Protein AF-A0A7S0VFQ2-F1 (afdb_monomer)

Solvent-accessible surface area (backbone atoms only — not comparable to full-atom values): 18919 Å² total; per-residue (Å²): 130,90,82,72,73,48,76,48,73,45,59,57,79,39,30,39,47,54,50,35,47,56,49,28,61,50,45,68,65,42,96,74,57,63,90,82,69,85,69,56,38,42,28,51,45,50,22,46,49,54,88,93,43,85,46,58,74,51,35,32,76,36,31,36,50,74,63,37,78,83,77,46,71,66,42,51,34,35,41,42,73,42,97,57,77,54,83,46,41,89,60,41,35,43,32,32,40,23,46,42,43,70,87,80,56,43,61,51,75,70,44,79,47,81,42,53,45,74,35,32,49,65,56,52,44,51,51,48,43,73,77,36,52,81,55,61,61,70,75,80,70,78,88,80,73,94,69,87,86,81,90,74,93,70,86,85,72,86,80,91,78,80,53,64,37,43,26,70,50,77,75,70,77,78,82,84,44,47,74,59,58,73,69,45,67,58,62,57,74,77,29,64,91,31,34,38,44,37,76,73,65,49,51,49,72,65,31,30,36,38,35,29,32,43,64,62,49,71,69,48,74,75,80,74,80,70,83,80,80,73,86,76,80,82,82,84,80,85,86,83,86,84,87,83,90,81,91,88,85,82,88,76,101,62,67,26,33,34,38,42,43,78,60,72,86,71,69,85,78,75,78,77,77,74,80,79,78,76,80,85,78,83,81,79,89,79,87,80,82,88,80,91,83,80,88,131

Organism: NCBI:txid464990

Mean predicted aligned error: 12.42 Å

Radius of gyration: 27.58 Å; Cα contacts (8 Å, |Δi|>4): 397; chains: 1; bounding box: 94×75×59 Å

pLDDT: mean 77.91, std 22.66, range [27.88, 98.25]

InterPro domains:
  IPR045578 Ubiquitin carboxyl-terminal hydrolase 47, C-terminal [PF19718] (5-153)

Secondary structure (DSSP, 8-state):
------EEEE-TTSBHHHHHHHHHHHHTTSSSPPTT--S-GGGEEEEEEETTEEEEEPPTTSBHHHHSTT--TT-EEEEEE-SS-----TTEEEEEEEEEETTTTEEPPPEEEEEETT-BHHHHHHHHHHH-GGGG---------------------S-----EEEEEEPSSSS---HHHHHTS-BS-GGGTTSBTTSTTT---TTEEEEEEEHHHHHHSPP---------PPPPPPPP----------------EEEEEEEPPS------------PPP-----------PPP--

Sequence (296 aa):
GVKSLVQVTVDEKDTVAGLKKQLAARISKMREPPPGWSGDASLIRVRDKKGKEVGKILCDDSTLRKALPRLTDGKEIVLQMLSAPETVTESSILVQVRLWDVETDRVCAPTEMVISKTSSCDELRELIRSAMPEVCSEAADAAGAEGPAVVDNSPSTEAASVRVGLAKASAFGPPLDAAAVGRLKWNDPKAEGKAVCEAPWSLRDGSIVVARDEQKFAKRPPPCEQPGKGARVAAASARQQHDSEVRVGGGREKGITISVWGEDGGGPERRGGTGEQSPAVAIDGSSEAVPKGKGV

Foldseek 3Di:
DDWDWDWDFDDQQDFLLNVLLRVLVRLVPDPDRDPQRDSDSQQKWKFFDDPPDTHDTFARRDGNCVRDVPQAAAREIEIEGHNDGDHGHPQKAKEWEWEQDPVVLWIDDTDIDIDGQFDAPLNVQVVCCVVCVVQVPPPPPPPPDDDDDDDDPDPPDDDPRDQKKKFWDDLDDDPDGSVNVVPTDIPDVVRGPGGCCDPPNVDHHHTYMYIHGNVVVVVDDDPPPPPDPDDDDDDDDDDDDDDDDDDDDDDDDDGHIYIYGYDPPPDDPPPPPPPPPDDDDDDDDDDDDDDDDDDD

Nearest PDB structures (foldseek):
  7xpy-assembly1_A  TM=5.276E-01  e=2.215E-05  Homo sapiens
  5gg4-assembly1_A  TM=5.146E-01  e=7.551E-05  Homo sapiens
  5j7t-assembly1_A  TM=4.980E-01  e=5.557E-05  Homo sapiens
  4z96-assembly1_A  TM=4.818E-01  e=9.650E-05  Homo sapiens
  5dtc-assembly2_B  TM=6.003E-01  e=1.048E-01  Saccharomyces cerevisiae YJM1133

Structure (mmCIF, N/CA/C/O backbone):
data_AF-A0A7S0VFQ2-F1
#
_entry.id   AF-A0A7S0VFQ2-F1
#
loop_
_atom_site.group_PDB
_atom_site.id
_atom_site.type_symbol
_atom_site.label_atom_id
_atom_site.label_alt_id
_atom_site.label_comp_id
_atom_site.label_asym_id
_atom_site.label_entity_id
_atom_site.label_seq_id
_atom_site.pdbx_PDB_ins_code
_atom_site.Cartn_x
_atom_site.Cartn_y
_atom_site.Cartn_z
_atom_site.occupancy
_atom_site.B_iso_or_equiv
_atom_site.auth_seq_id
_atom_site.auth_comp_id
_atom_site.auth_asym_id
_atom_site.auth_atom_id
_atom_site.pdbx_PDB_model_num
ATOM 1 N N . GLY A 1 1 ? 9.188 -9.656 21.631 1.00 48.28 1 GLY A N 1
ATOM 2 C CA . GLY A 1 1 ? 8.674 -8.306 21.912 1.00 48.28 1 GLY A CA 1
AT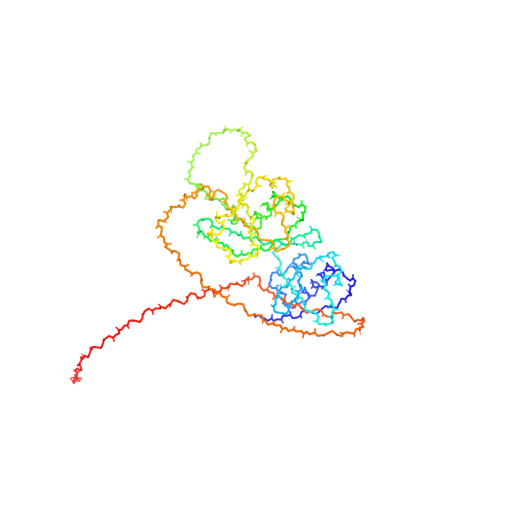OM 3 C C . GLY A 1 1 ? 7.580 -8.384 22.952 1.00 48.28 1 GLY A C 1
ATOM 4 O O . GLY A 1 1 ? 6.786 -9.322 22.910 1.00 48.28 1 GLY A O 1
ATOM 5 N N . VAL A 1 2 ? 7.572 -7.450 23.905 1.00 46.91 2 VAL A N 1
ATOM 6 C CA . VAL A 1 2 ? 6.484 -7.290 24.880 1.00 46.91 2 VAL A CA 1
ATOM 7 C C . VAL A 1 2 ? 5.221 -6.901 24.112 1.00 46.91 2 VAL A C 1
ATOM 9 O O . VAL A 1 2 ? 5.231 -5.960 23.326 1.00 46.91 2 VAL A O 1
ATOM 12 N N . LYS A 1 3 ? 4.147 -7.673 24.289 1.00 61.25 3 LYS A N 1
ATOM 13 C CA . LYS A 1 3 ? 2.858 -7.418 23.642 1.00 61.25 3 LYS A CA 1
ATOM 14 C C . LYS A 1 3 ? 2.077 -6.438 24.504 1.00 61.25 3 LYS A C 1
ATOM 16 O O . LYS A 1 3 ? 1.471 -6.843 25.493 1.00 61.25 3 LYS A O 1
ATOM 21 N N . SER A 1 4 ? 2.095 -5.164 24.143 1.00 68.25 4 SER A N 1
ATOM 22 C CA . SER A 1 4 ? 1.244 -4.177 24.800 1.00 68.25 4 SER A CA 1
ATOM 23 C C . SER A 1 4 ? -0.149 -4.214 24.179 1.00 68.25 4 SER A C 1
ATOM 25 O O . SER A 1 4 ? -0.344 -3.791 23.043 1.00 68.25 4 SER A O 1
ATOM 27 N N . LEU A 1 5 ? -1.117 -4.749 24.923 1.00 78.56 5 LEU A N 1
ATOM 28 C CA . LEU A 1 5 ? -2.514 -4.790 24.507 1.00 78.56 5 LEU A CA 1
ATOM 29 C C . LEU A 1 5 ? -3.171 -3.438 24.800 1.00 78.56 5 LEU A C 1
ATOM 31 O O . LEU A 1 5 ? -3.351 -3.075 25.962 1.00 78.56 5 LEU A O 1
ATOM 35 N N . VAL A 1 6 ? -3.558 -2.703 23.760 1.00 87.69 6 VAL A N 1
ATOM 36 C CA . VAL A 1 6 ? -4.429 -1.529 23.910 1.00 87.69 6 VAL A CA 1
ATOM 37 C C . VAL A 1 6 ? -5.870 -1.981 23.742 1.00 87.69 6 VAL A C 1
ATOM 39 O O . VAL A 1 6 ? -6.162 -2.731 22.814 1.00 87.69 6 VAL A O 1
ATOM 42 N N . GLN A 1 7 ? -6.733 -1.531 24.651 1.00 90.31 7 GLN A N 1
ATOM 43 C CA . GLN A 1 7 ? -8.170 -1.773 24.649 1.00 90.31 7 GLN A CA 1
ATOM 44 C C . GLN A 1 7 ? -8.914 -0.446 24.493 1.00 90.31 7 GLN A C 1
ATOM 46 O O . GLN A 1 7 ? -8.669 0.507 25.239 1.00 90.31 7 GLN A O 1
ATOM 51 N N . VAL A 1 8 ? -9.810 -0.379 23.511 1.00 93.50 8 VAL A N 1
ATOM 52 C CA . VAL A 1 8 ? -10.644 0.800 23.233 1.00 93.50 8 VAL A CA 1
ATOM 53 C C . VAL A 1 8 ? -12.088 0.364 23.110 1.00 93.50 8 VAL A C 1
ATOM 55 O O . VAL A 1 8 ? -12.345 -0.651 22.475 1.00 93.50 8 VAL A O 1
ATOM 58 N N . THR A 1 9 ? -12.984 1.135 23.719 1.00 94.38 9 THR A N 1
ATOM 59 C CA . THR A 1 9 ? -14.436 0.977 23.662 1.00 94.38 9 THR A CA 1
ATOM 60 C C . THR A 1 9 ? -14.987 1.825 22.522 1.00 94.38 9 THR A C 1
ATOM 62 O O . THR A 1 9 ? -14.765 3.033 22.529 1.00 94.38 9 THR A O 1
ATOM 65 N N . VAL A 1 10 ? -15.707 1.217 21.580 1.00 95.12 10 VAL A N 1
ATOM 66 C CA . VAL A 1 10 ? -16.248 1.909 20.394 1.00 95.12 10 VAL A CA 1
ATOM 67 C C . VAL A 1 10 ? -17.739 1.665 20.177 1.00 95.12 10 VAL A C 1
ATOM 69 O O . VAL A 1 10 ? -18.271 0.648 20.637 1.00 95.12 10 VAL A O 1
ATOM 72 N N . ASP A 1 11 ? -18.386 2.578 19.447 1.00 95.38 11 ASP A N 1
ATOM 73 C CA . ASP A 1 11 ? -19.735 2.412 18.897 1.00 95.38 11 ASP A CA 1
ATOM 74 C C . ASP A 1 11 ? -19.666 1.880 17.454 1.00 95.38 11 ASP A C 1
ATOM 76 O O . ASP A 1 11 ? -18.778 2.227 16.677 1.00 95.38 11 ASP A O 1
ATOM 80 N N . GLU A 1 12 ? -20.620 1.042 17.051 1.00 95.75 12 GLU A N 1
ATOM 81 C CA . GLU A 1 12 ? -20.711 0.520 15.681 1.00 95.75 12 GLU A CA 1
ATOM 82 C C . GLU A 1 12 ? -20.835 1.616 14.604 1.00 95.75 12 GLU A C 1
ATOM 84 O O . GLU A 1 12 ? -20.464 1.396 13.442 1.00 95.75 12 GLU A O 1
ATOM 89 N N . LYS A 1 13 ? -21.383 2.777 14.983 1.00 97.00 13 LYS A N 1
ATOM 90 C CA . LYS A 1 13 ? -21.571 3.960 14.137 1.00 97.00 13 LYS A CA 1
ATOM 91 C C . LYS A 1 13 ? -20.326 4.839 14.061 1.00 97.00 13 LYS A C 1
ATOM 93 O O . LYS A 1 13 ? -20.285 5.709 13.191 1.00 97.00 13 LYS A O 1
ATOM 98 N N . ASP A 1 14 ? -19.331 4.619 14.923 1.00 97.50 14 ASP A N 1
ATOM 99 C CA . ASP A 1 14 ? -18.059 5.328 14.830 1.00 97.50 14 ASP A CA 1
ATOM 100 C C . ASP A 1 14 ? -17.403 5.043 13.475 1.00 97.50 14 ASP A C 1
ATOM 102 O O . ASP A 1 14 ? -17.585 3.983 12.868 1.00 97.50 14 ASP A O 1
ATOM 106 N N . THR A 1 15 ? -16.624 6.002 12.985 1.00 98.25 15 THR A N 1
ATOM 107 C CA . THR A 1 15 ? -15.803 5.817 11.786 1.00 98.25 15 THR A CA 1
ATOM 108 C C . THR A 1 15 ? -14.448 5.225 12.150 1.00 98.25 15 THR A C 1
ATOM 110 O O . THR A 1 15 ? -13.956 5.382 13.273 1.00 98.25 15 THR A O 1
ATOM 113 N N . VAL A 1 16 ? -13.792 4.583 11.184 1.00 97.81 16 VAL A N 1
ATOM 114 C CA . VAL A 1 16 ? -12.416 4.093 11.360 1.00 97.81 16 VAL A CA 1
ATOM 115 C C . VAL A 1 16 ? -11.456 5.249 11.672 1.00 97.81 16 VAL A C 1
ATOM 117 O O . VAL A 1 16 ? -10.594 5.097 12.537 1.00 97.81 16 VAL A O 1
ATOM 120 N N . ALA A 1 17 ? -11.645 6.434 11.078 1.00 98.00 17 ALA A N 1
ATOM 121 C CA . ALA A 1 17 ? -10.895 7.636 11.452 1.00 98.00 17 ALA A CA 1
A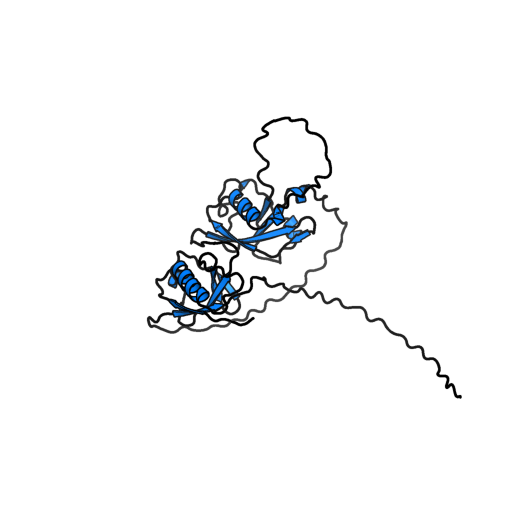TOM 122 C C . ALA A 1 17 ? -11.100 8.027 12.929 1.00 98.00 17 ALA A C 1
ATOM 124 O O . ALA A 1 17 ? -10.150 8.410 13.618 1.00 98.00 17 ALA A O 1
ATOM 125 N N . GLY A 1 18 ? -12.335 7.920 13.431 1.00 97.62 18 GLY A N 1
ATOM 126 C CA . GLY A 1 18 ? -12.655 8.120 14.845 1.00 97.62 18 GLY A CA 1
ATOM 127 C C . GLY A 1 18 ? -11.916 7.122 15.737 1.00 97.62 18 GLY A C 1
ATOM 128 O O . GLY A 1 18 ? -11.254 7.525 16.695 1.00 97.62 18 GLY A O 1
ATOM 129 N N . LEU A 1 19 ? -11.936 5.839 15.367 1.00 96.94 19 LEU A N 1
ATOM 130 C CA . LEU A 1 19 ? -11.178 4.788 16.045 1.00 96.94 19 LEU A CA 1
ATOM 131 C C . LEU A 1 19 ? -9.664 5.074 16.040 1.00 96.94 19 LEU A C 1
ATOM 133 O O . LEU A 1 19 ? -9.040 4.981 17.096 1.00 96.94 19 LEU A O 1
ATOM 137 N N . LYS A 1 20 ? -9.066 5.492 14.911 1.00 97.00 20 LYS A N 1
ATOM 138 C CA . LYS A 1 20 ? -7.640 5.878 14.838 1.00 97.00 20 LYS A CA 1
ATOM 139 C C . LYS A 1 20 ? -7.293 6.972 15.848 1.00 97.00 20 LYS A C 1
ATOM 141 O O . LYS A 1 20 ? -6.297 6.851 16.554 1.00 97.00 20 LYS A O 1
ATOM 146 N N . LYS A 1 21 ? -8.132 8.007 15.975 1.00 97.38 21 LYS A N 1
ATOM 147 C CA . LYS A 1 21 ? -7.936 9.086 16.961 1.00 97.38 21 LYS A CA 1
ATOM 148 C C . LYS A 1 21 ? -8.007 8.573 18.399 1.00 97.38 21 LYS A C 1
ATOM 150 O O . LYS A 1 21 ? -7.174 8.946 19.223 1.00 97.38 21 LYS A O 1
ATOM 155 N N . GLN A 1 22 ? -8.972 7.703 18.704 1.00 96.38 22 GLN A N 1
ATOM 156 C CA . GLN A 1 22 ? -9.092 7.099 20.034 1.00 96.38 22 GLN A CA 1
ATOM 157 C C . GLN A 1 22 ? -7.877 6.220 20.368 1.00 96.38 22 GLN A C 1
ATOM 159 O O . GLN A 1 22 ? -7.340 6.305 21.474 1.00 96.38 22 GLN A O 1
ATOM 164 N N . LEU A 1 23 ? -7.409 5.420 19.407 1.00 95.00 23 LEU A N 1
ATOM 165 C CA . LEU A 1 23 ? -6.211 4.592 19.538 1.00 95.00 23 LEU A CA 1
ATOM 166 C C . LEU A 1 23 ? -4.958 5.444 19.733 1.00 95.00 23 LEU A C 1
ATOM 168 O O . LEU A 1 23 ? -4.224 5.205 20.683 1.00 95.00 23 LEU A O 1
ATOM 172 N N . ALA A 1 24 ? -4.755 6.475 18.911 1.00 95.19 24 ALA A N 1
ATOM 173 C CA . ALA A 1 24 ? -3.647 7.417 19.043 1.00 95.19 24 ALA A CA 1
ATOM 174 C C . ALA A 1 24 ? -3.609 8.056 20.439 1.00 95.19 24 ALA A C 1
ATOM 176 O O . ALA A 1 24 ? -2.583 8.032 21.115 1.00 95.19 24 ALA A O 1
ATOM 177 N N . ALA A 1 25 ? -4.753 8.541 20.933 1.00 95.94 25 ALA A N 1
ATOM 178 C CA . ALA A 1 25 ? -4.857 9.122 22.270 1.00 95.94 25 ALA A CA 1
ATOM 179 C C . ALA A 1 25 ? -4.549 8.116 23.394 1.00 95.94 25 ALA A C 1
ATOM 181 O O . ALA A 1 25 ? -4.088 8.510 24.466 1.00 95.94 25 ALA A O 1
ATOM 182 N N . ARG A 1 26 ? -4.820 6.822 23.180 1.00 94.69 26 ARG A N 1
ATOM 183 C CA . ARG A 1 26 ? -4.486 5.751 24.130 1.00 94.69 26 ARG A CA 1
ATOM 184 C C . ARG A 1 26 ? -3.014 5.371 24.065 1.00 94.69 26 ARG A C 1
ATOM 186 O O . ARG A 1 26 ? -2.399 5.251 25.120 1.00 94.69 26 ARG A O 1
ATOM 193 N N . ILE A 1 27 ? -2.452 5.246 22.866 1.00 92.62 27 ILE A N 1
ATOM 194 C CA . ILE A 1 27 ? -1.037 4.938 22.643 1.00 92.62 27 ILE A CA 1
ATOM 195 C C . ILE A 1 27 ? -0.154 6.040 23.237 1.00 92.62 27 ILE A C 1
ATOM 197 O O . ILE A 1 27 ? 0.784 5.739 23.966 1.00 92.62 27 ILE A O 1
ATOM 201 N N . SER A 1 28 ? -0.510 7.313 23.052 1.00 94.44 28 SER A N 1
ATOM 202 C CA . SER A 1 28 ? 0.222 8.446 23.640 1.00 94.44 28 SER A CA 1
ATOM 203 C C . SER A 1 28 ? 0.186 8.502 25.173 1.00 94.44 28 SER A C 1
ATOM 205 O O . SER A 1 28 ? 0.959 9.241 25.772 1.00 94.44 28 SER A O 1
ATOM 207 N N . LYS A 1 29 ? -0.700 7.739 25.827 1.00 94.69 29 LYS A N 1
ATOM 208 C CA . LYS A 1 29 ? -0.750 7.603 27.294 1.00 94.69 29 LYS A CA 1
ATOM 209 C C . LYS A 1 29 ? 0.006 6.374 27.803 1.00 94.69 29 LYS A C 1
ATOM 211 O O . LYS A 1 29 ? 0.075 6.169 29.014 1.00 94.69 29 LYS A O 1
ATOM 216 N N . MET A 1 30 ? 0.525 5.528 26.914 1.00 92.44 30 MET A N 1
ATOM 217 C CA . MET A 1 30 ? 1.320 4.370 27.308 1.00 92.44 30 MET A CA 1
ATOM 218 C C . MET A 1 30 ? 2.670 4.828 27.853 1.00 92.44 30 MET A C 1
ATOM 220 O O . MET A 1 30 ? 3.267 5.773 27.347 1.00 92.44 30 MET A O 1
ATOM 224 N N . ARG A 1 31 ? 3.173 4.120 28.869 1.00 93.62 31 ARG A N 1
ATOM 225 C CA . ARG A 1 31 ? 4.517 4.365 29.413 1.00 93.62 31 ARG A CA 1
ATOM 226 C C . ARG A 1 31 ? 5.600 4.175 28.346 1.00 93.62 31 ARG A C 1
ATOM 228 O O . ARG A 1 31 ? 6.572 4.918 28.327 1.00 93.62 31 ARG A O 1
ATOM 235 N N . GLU A 1 32 ? 5.408 3.179 27.485 1.00 90.88 32 GLU A N 1
ATOM 236 C CA . GLU A 1 32 ? 6.310 2.813 26.394 1.00 90.88 32 GLU A CA 1
ATOM 237 C C . GLU A 1 32 ? 5.482 2.701 25.104 1.00 90.88 32 GLU A C 1
ATOM 239 O O . GLU A 1 32 ? 4.842 1.668 24.878 1.00 90.88 32 GLU A O 1
ATOM 244 N N . PRO A 1 33 ? 5.394 3.773 24.295 1.00 89.75 33 PRO A N 1
ATOM 245 C CA . PRO A 1 33 ? 4.720 3.709 23.004 1.00 89.75 33 PRO A CA 1
ATOM 246 C C . PRO A 1 33 ? 5.480 2.783 22.035 1.00 89.75 33 PRO A C 1
ATOM 248 O O . PRO A 1 33 ? 6.681 2.560 22.210 1.00 89.75 33 PRO A O 1
ATOM 251 N N . PRO A 1 34 ? 4.803 2.226 21.013 1.00 87.62 34 PRO A N 1
ATOM 252 C CA . PRO A 1 34 ? 5.448 1.348 20.048 1.00 87.62 34 PRO A CA 1
ATOM 253 C C . PRO A 1 34 ? 6.546 2.096 19.269 1.00 87.62 34 PRO A C 1
ATOM 255 O O . PRO A 1 34 ? 6.425 3.307 19.048 1.00 87.62 34 PRO A O 1
ATOM 258 N N . PRO A 1 35 ? 7.609 1.396 18.829 1.00 86.06 35 PRO A N 1
ATOM 259 C CA . PRO A 1 35 ? 8.653 1.995 18.005 1.00 86.06 35 PRO A CA 1
ATOM 260 C C . PRO A 1 35 ? 8.067 2.694 16.770 1.00 86.06 35 PRO A C 1
ATOM 262 O O . PRO A 1 35 ? 7.178 2.164 16.108 1.00 86.06 35 PRO A O 1
ATOM 265 N N . GLY A 1 36 ? 8.561 3.896 16.468 1.00 85.88 36 GLY A N 1
ATOM 266 C CA . GLY A 1 36 ? 8.077 4.706 15.343 1.00 85.88 36 GLY A CA 1
ATOM 267 C C . GLY A 1 36 ? 6.811 5.525 15.623 1.00 85.88 36 GLY A C 1
ATOM 268 O O . GLY A 1 36 ? 6.374 6.268 14.749 1.00 85.88 36 GLY A O 1
ATOM 269 N N . TRP A 1 37 ? 6.230 5.451 16.826 1.00 90.81 37 TRP A N 1
ATOM 270 C CA . TRP A 1 37 ? 5.102 6.304 17.203 1.00 90.81 37 TRP A CA 1
ATOM 271 C C . TRP A 1 37 ? 5.519 7.767 17.392 1.00 90.81 37 TRP A C 1
ATOM 273 O O . TRP A 1 37 ? 6.395 8.064 18.202 1.00 90.81 37 TRP A O 1
ATOM 283 N N . SER A 1 38 ? 4.840 8.690 16.708 1.00 90.94 38 SER A N 1
ATOM 284 C CA . SER A 1 38 ? 5.082 10.138 16.824 1.00 90.94 38 SER A CA 1
ATOM 285 C C . SER A 1 38 ? 3.923 10.925 17.452 1.00 90.94 38 SER A C 1
ATOM 287 O O . SER A 1 38 ? 4.053 12.126 17.677 1.00 90.94 38 SER A O 1
ATOM 289 N N . GLY A 1 39 ? 2.792 10.275 17.746 1.00 91.06 39 GLY A N 1
ATOM 290 C CA . GLY A 1 39 ? 1.616 10.923 18.338 1.00 91.06 39 GLY A CA 1
ATOM 291 C C . GLY A 1 39 ? 0.453 11.182 17.376 1.00 91.06 39 GLY A C 1
ATOM 292 O O . GLY A 1 39 ? -0.641 11.492 17.852 1.00 91.06 39 GLY A O 1
ATOM 293 N N . ASP A 1 40 ? 0.646 11.045 16.061 1.00 95.81 40 ASP A N 1
ATOM 294 C CA . ASP A 1 40 ? -0.388 11.350 15.063 1.00 95.81 40 ASP A CA 1
ATOM 295 C C . ASP A 1 40 ? -1.190 10.108 14.631 1.00 95.81 40 ASP A C 1
ATOM 297 O O . ASP A 1 40 ? -0.646 9.080 14.230 1.00 95.81 40 ASP A O 1
ATOM 301 N N . ALA A 1 41 ? -2.519 10.225 14.661 1.00 96.38 41 ALA A N 1
ATOM 302 C CA . ALA A 1 41 ? -3.450 9.202 14.194 1.00 96.38 41 ALA A CA 1
ATOM 303 C C . ALA A 1 41 ? -3.307 8.891 12.693 1.00 96.38 41 ALA A C 1
ATOM 305 O O . ALA A 1 41 ? -3.632 7.778 12.276 1.00 96.38 41 ALA A O 1
ATOM 306 N N . SER A 1 42 ? -2.823 9.846 11.890 1.00 96.56 42 SER A N 1
ATOM 307 C CA . SER A 1 42 ? -2.579 9.665 10.451 1.00 96.56 42 SER A CA 1
ATOM 308 C C . SER A 1 42 ? -1.443 8.676 10.144 1.00 96.56 42 SER A C 1
ATOM 310 O O . SER A 1 42 ? -1.377 8.131 9.046 1.00 96.56 42 SER A O 1
ATOM 312 N N . LEU A 1 43 ? -0.577 8.396 11.123 1.00 95.44 43 LEU A N 1
ATOM 313 C CA . LEU A 1 43 ? 0.549 7.463 11.009 1.00 95.44 43 LEU A CA 1
ATOM 314 C C . LEU A 1 43 ? 0.191 6.038 11.435 1.00 95.44 43 LEU A C 1
ATOM 316 O O . LEU A 1 43 ? 1.062 5.179 11.572 1.00 95.44 43 LEU A O 1
ATOM 320 N N . ILE A 1 44 ? -1.096 5.772 11.654 1.00 94.69 44 ILE A N 1
ATOM 321 C CA . ILE A 1 44 ? -1.604 4.446 11.979 1.00 94.69 44 ILE A CA 1
ATOM 322 C C . ILE A 1 44 ? -2.443 3.950 10.813 1.00 94.69 44 ILE A C 1
ATOM 324 O O . ILE A 1 44 ? -3.421 4.584 10.414 1.00 94.69 44 ILE A O 1
ATOM 328 N N . ARG A 1 45 ? -2.140 2.746 10.340 1.00 95.31 45 ARG A N 1
ATOM 329 C CA . ARG A 1 45 ? -3.011 1.987 9.447 1.00 95.31 45 ARG A CA 1
ATOM 330 C C . ARG A 1 45 ? -3.700 0.875 10.231 1.00 95.31 45 ARG A C 1
ATOM 332 O O . ARG A 1 45 ? -3.046 0.074 10.898 1.00 95.31 45 ARG A O 1
ATOM 339 N N . VAL A 1 46 ? -5.029 0.831 10.149 1.00 96.00 46 VAL A N 1
ATOM 340 C CA . VAL A 1 46 ? -5.853 -0.168 10.843 1.00 96.00 46 VAL A CA 1
ATOM 341 C C . VAL A 1 46 ? -6.196 -1.305 9.892 1.00 96.00 46 VAL A C 1
ATOM 343 O O . VAL A 1 46 ? -6.638 -1.066 8.766 1.00 96.00 46 VAL A O 1
ATOM 346 N N . ARG A 1 47 ? -6.032 -2.546 10.354 1.00 95.56 47 ARG A N 1
ATOM 347 C CA . ARG A 1 47 ? -6.365 -3.746 9.583 1.00 95.56 47 ARG A CA 1
ATOM 348 C C . ARG A 1 47 ? -7.239 -4.711 10.360 1.00 95.56 47 ARG A C 1
ATOM 350 O O . ARG A 1 47 ? -7.072 -4.885 11.567 1.00 95.56 47 ARG A O 1
ATOM 357 N N . ASP A 1 48 ? -8.131 -5.386 9.646 1.00 94.3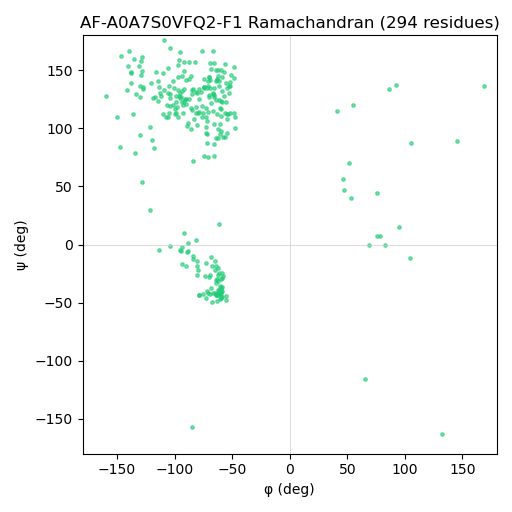1 48 ASP A N 1
ATOM 358 C CA . ASP A 1 48 ? -8.883 -6.507 10.205 1.00 94.31 48 ASP A CA 1
ATOM 359 C C . ASP A 1 48 ? -7.930 -7.669 10.504 1.00 94.31 48 ASP A C 1
ATOM 361 O O . ASP A 1 48 ? -7.144 -8.063 9.644 1.00 94.31 48 ASP A O 1
ATOM 365 N N . LYS A 1 49 ? -7.994 -8.243 11.705 1.00 92.00 49 LYS A N 1
ATOM 366 C CA . LYS A 1 49 ? -7.229 -9.447 12.029 1.00 92.00 49 LYS A CA 1
ATOM 367 C C . LYS A 1 49 ? -8.063 -10.686 11.713 1.00 92.00 49 LYS A C 1
ATOM 369 O O . LYS A 1 49 ? -9.171 -10.848 12.238 1.00 92.00 49 LYS A O 1
ATOM 374 N N . LYS A 1 50 ? -7.516 -11.598 10.900 1.00 89.44 50 LYS A N 1
ATOM 375 C CA . LYS A 1 50 ? -8.167 -12.868 10.549 1.00 89.44 50 LYS A CA 1
ATOM 376 C C . LYS A 1 50 ? -7.306 -14.047 11.002 1.00 89.44 50 LYS A C 1
ATOM 378 O O . LYS A 1 50 ? -6.443 -14.540 10.282 1.00 89.44 50 LYS A O 1
ATOM 383 N N . GLY A 1 51 ? -7.542 -14.506 12.230 1.00 88.81 51 GLY A N 1
ATOM 384 C CA . GLY A 1 51 ? -6.752 -15.578 12.834 1.00 88.81 51 GLY A CA 1
ATOM 385 C C . GLY A 1 51 ? -5.303 -15.139 13.056 1.00 88.81 51 GLY A C 1
ATOM 386 O O . GLY A 1 51 ? -5.045 -14.232 13.844 1.00 88.81 51 GLY A O 1
ATOM 387 N N . LYS A 1 52 ? -4.359 -15.790 12.369 1.00 87.06 52 LYS A N 1
ATOM 388 C CA . LYS A 1 52 ? -2.926 -15.443 12.414 1.00 87.06 52 LYS A CA 1
ATOM 389 C C . LYS A 1 52 ? -2.497 -14.500 11.289 1.00 87.06 52 LYS A C 1
ATOM 391 O O . LYS A 1 52 ? -1.348 -14.079 11.273 1.00 87.06 52 LYS A O 1
ATOM 396 N N . GLU A 1 53 ? -3.395 -14.198 10.357 1.00 86.81 53 GLU A N 1
ATOM 397 C CA . GLU A 1 53 ? -3.093 -13.380 9.191 1.00 86.81 53 GLU A CA 1
ATOM 398 C C . GLU A 1 53 ? -3.511 -11.927 9.414 1.00 86.81 53 GLU A C 1
ATOM 400 O O . GLU A 1 53 ? -4.546 -11.619 10.023 1.00 86.81 53 GLU A O 1
ATOM 405 N N . VAL A 1 54 ? -2.691 -11.035 8.869 1.00 86.00 54 VAL A N 1
ATOM 406 C CA . VAL A 1 54 ? -2.996 -9.618 8.730 1.00 86.00 54 VAL A CA 1
ATOM 407 C C . VAL A 1 54 ? -3.986 -9.478 7.575 1.00 86.00 54 VAL A C 1
ATOM 409 O O . VAL A 1 54 ? -3.664 -9.785 6.430 1.00 86.00 54 VAL A O 1
ATOM 412 N N . GLY A 1 55 ? -5.217 -9.075 7.878 1.00 89.38 55 GLY A N 1
ATOM 413 C CA . GLY A 1 55 ? -6.287 -8.965 6.893 1.00 89.38 55 GLY A CA 1
ATOM 414 C C . GLY A 1 55 ? -6.284 -7.635 6.137 1.00 89.38 55 GLY A C 1
ATOM 415 O O . GLY A 1 55 ? -5.268 -6.946 6.007 1.00 89.38 55 GLY A O 1
ATOM 416 N N . LYS A 1 56 ? -7.463 -7.287 5.608 1.00 93.38 56 LYS A N 1
ATOM 417 C CA . LYS A 1 56 ? -7.681 -6.079 4.799 1.00 93.38 56 LYS A CA 1
ATOM 418 C C . LYS A 1 56 ? -7.455 -4.797 5.608 1.00 93.38 56 LYS A C 1
ATOM 420 O O . LYS A 1 56 ? -7.746 -4.755 6.805 1.00 93.38 56 LYS A O 1
ATOM 425 N N . ILE A 1 57 ? -7.015 -3.741 4.927 1.00 95.69 57 ILE A N 1
ATOM 426 C CA . ILE A 1 57 ? -6.999 -2.379 5.473 1.00 95.69 57 ILE A CA 1
ATOM 427 C C . ILE A 1 57 ? -8.438 -1.879 5.610 1.00 95.69 57 ILE A C 1
ATOM 429 O O . ILE A 1 57 ? -9.291 -2.179 4.771 1.00 95.69 57 ILE A O 1
ATOM 433 N N . LEU A 1 58 ? -8.714 -1.147 6.686 1.00 96.56 58 LEU A N 1
ATOM 434 C CA . LEU A 1 58 ? -10.004 -0.507 6.910 1.00 96.56 58 LEU A CA 1
ATOM 435 C C . LEU A 1 58 ? -9.977 0.934 6.378 1.00 96.56 58 LEU A C 1
ATOM 437 O O . LEU A 1 58 ? -9.048 1.677 6.686 1.00 96.56 58 LEU A O 1
ATOM 441 N N . CYS A 1 59 ? -10.995 1.322 5.607 1.00 97.69 59 CYS A N 1
ATOM 442 C CA . CYS A 1 59 ? -11.156 2.688 5.103 1.00 97.69 59 CYS A CA 1
ATOM 443 C C . CYS A 1 59 ? -11.613 3.638 6.221 1.00 97.69 59 CYS A C 1
ATOM 445 O O . CYS A 1 59 ? -12.540 3.319 6.962 1.00 97.69 59 CYS A O 1
ATOM 447 N N . ASP A 1 60 ? -10.992 4.809 6.308 1.00 98.12 60 ASP A N 1
ATOM 448 C CA . ASP A 1 60 ? -11.153 5.841 7.334 1.00 98.12 60 ASP A CA 1
ATOM 449 C C . ASP A 1 60 ? -12.556 6.459 7.376 1.00 98.12 60 ASP A C 1
ATOM 451 O O . ASP A 1 60 ? -13.054 6.801 8.453 1.00 98.12 60 ASP A O 1
ATOM 455 N N . ASP A 1 61 ? -13.196 6.567 6.213 1.00 97.56 61 ASP A N 1
ATOM 456 C CA . ASP A 1 61 ? -14.556 7.068 5.996 1.00 97.56 61 ASP A CA 1
ATOM 457 C C . ASP A 1 61 ? -15.646 6.024 6.292 1.00 97.56 61 ASP A C 1
ATOM 459 O O . ASP A 1 61 ? -16.801 6.380 6.537 1.00 97.56 61 ASP A O 1
ATOM 463 N N . SER A 1 62 ? -15.296 4.737 6.329 1.00 97.75 62 SER A N 1
ATOM 464 C CA . SER A 1 62 ? -16.243 3.669 6.643 1.00 97.75 62 SER A CA 1
ATOM 465 C C . SER A 1 62 ? -16.595 3.630 8.133 1.00 97.75 62 SER A C 1
ATOM 467 O O . SER A 1 62 ? -15.746 3.801 9.012 1.00 97.75 62 SER A O 1
ATOM 469 N N . THR A 1 63 ? -17.861 3.325 8.430 1.00 98.12 63 THR A N 1
ATOM 470 C CA . THR A 1 63 ? -18.292 2.996 9.795 1.00 98.12 63 THR A CA 1
ATOM 471 C C . THR A 1 63 ? -17.698 1.663 10.239 1.00 98.12 63 THR A C 1
ATOM 473 O O . THR A 1 63 ? -17.486 0.762 9.417 1.00 98.12 63 THR A O 1
ATOM 476 N N . LEU A 1 64 ? -17.473 1.488 11.541 1.00 97.25 64 LEU A N 1
ATOM 477 C CA . LEU A 1 64 ? -16.919 0.247 12.084 1.00 97.25 64 LEU A CA 1
ATOM 478 C C . LEU A 1 64 ? -17.802 -0.962 11.761 1.00 97.25 64 LEU A C 1
ATOM 480 O O . LEU A 1 64 ? -17.277 -2.017 11.405 1.00 97.25 64 LEU A O 1
ATOM 484 N N . ARG A 1 65 ? -19.131 -0.795 11.763 1.00 96.31 65 ARG A N 1
ATOM 485 C CA . ARG A 1 65 ? -20.077 -1.839 11.335 1.00 96.31 65 ARG A CA 1
ATOM 486 C C . ARG A 1 65 ? -19.866 -2.301 9.889 1.00 96.31 65 ARG A C 1
ATOM 488 O O . ARG A 1 65 ? -19.989 -3.493 9.609 1.00 96.31 65 ARG A O 1
ATOM 495 N N . LYS A 1 66 ? -19.575 -1.375 8.965 1.00 96.88 66 LYS A N 1
ATOM 496 C CA . LYS A 1 66 ? -19.307 -1.681 7.546 1.00 96.88 66 LYS A CA 1
ATOM 497 C C . LYS A 1 66 ? -17.909 -2.279 7.369 1.00 96.88 66 LYS A C 1
ATOM 499 O O . LYS A 1 66 ? -17.732 -3.242 6.622 1.00 96.88 66 LYS A O 1
ATOM 504 N N . ALA A 1 67 ? -16.920 -1.717 8.059 1.00 96.62 67 ALA A N 1
ATOM 505 C CA . ALA A 1 67 ? -15.522 -2.110 7.942 1.00 96.62 67 ALA A CA 1
ATOM 506 C C . ALA A 1 67 ? -15.260 -3.516 8.517 1.00 96.62 67 ALA A C 1
ATOM 508 O O . ALA A 1 67 ? -14.574 -4.322 7.875 1.00 96.62 67 ALA A O 1
ATOM 509 N N . LEU A 1 68 ? -15.854 -3.826 9.675 1.00 95.75 68 LEU A N 1
ATOM 510 C CA . LEU A 1 68 ? -15.681 -5.062 10.440 1.00 95.75 68 LEU A CA 1
ATOM 511 C C . LEU A 1 68 ? -17.019 -5.816 10.550 1.00 95.75 68 LEU A C 1
ATOM 513 O O . LEU A 1 68 ? -17.720 -5.702 11.559 1.00 95.75 68 LEU A O 1
ATOM 517 N N . PRO A 1 69 ? -17.399 -6.610 9.532 1.00 90.62 69 PRO A N 1
ATOM 518 C CA . PRO A 1 69 ? -18.602 -7.424 9.618 1.00 90.62 69 PRO A CA 1
ATOM 519 C C . PRO A 1 69 ? -18.439 -8.420 10.773 1.00 90.62 69 PRO A C 1
ATOM 521 O O . PRO A 1 69 ? -17.486 -9.199 10.783 1.00 90.62 69 PRO A O 1
ATOM 524 N N . ARG A 1 70 ? -19.385 -8.413 11.723 1.00 90.25 70 ARG A N 1
ATOM 525 C CA . ARG A 1 70 ? -19.320 -9.131 13.018 1.00 90.25 70 ARG A CA 1
ATOM 526 C C . ARG A 1 70 ? -18.403 -8.465 14.049 1.00 90.25 70 ARG A C 1
ATOM 528 O O . ARG A 1 70 ? -17.631 -9.140 14.726 1.00 90.25 70 ARG A O 1
ATOM 535 N N . LEU A 1 71 ? -18.495 -7.145 14.172 1.00 92.38 71 LEU A N 1
ATOM 536 C CA . LEU A 1 71 ? -17.922 -6.443 15.310 1.00 92.38 71 LEU A CA 1
ATOM 537 C C . LEU A 1 71 ? -18.569 -6.968 16.603 1.00 92.38 71 LEU A C 1
ATOM 539 O O . LEU A 1 71 ? -19.778 -6.877 16.789 1.00 92.38 71 LEU A O 1
ATOM 543 N N . THR A 1 72 ? -17.761 -7.575 17.464 1.00 93.19 72 THR A N 1
ATOM 544 C CA . THR A 1 72 ? -18.165 -8.115 18.767 1.00 93.19 72 THR A CA 1
ATOM 545 C C . THR A 1 72 ? -17.134 -7.712 19.805 1.00 93.19 72 THR A C 1
ATOM 547 O O . THR A 1 72 ? -15.992 -7.415 19.455 1.00 93.19 72 THR A O 1
ATOM 550 N N . ASP A 1 73 ? -17.506 -7.739 21.083 1.00 91.50 73 ASP A N 1
ATOM 551 C CA . ASP A 1 73 ? -16.546 -7.512 22.163 1.00 91.50 73 ASP A CA 1
ATOM 552 C C . ASP A 1 73 ? -15.351 -8.480 22.066 1.00 91.50 73 ASP A C 1
ATOM 554 O O . ASP A 1 73 ? -15.507 -9.647 21.696 1.00 91.50 73 ASP A O 1
ATOM 558 N N . GLY A 1 74 ? -14.150 -7.964 22.325 1.00 89.94 74 GLY A N 1
ATOM 559 C CA . GLY A 1 74 ? -12.892 -8.695 22.159 1.00 89.94 74 GLY A CA 1
ATOM 560 C C . GLY A 1 74 ? -12.411 -8.853 20.711 1.00 89.94 74 GLY A C 1
ATOM 561 O O . GLY A 1 74 ? -11.441 -9.576 20.478 1.00 89.94 74 GLY A O 1
ATOM 562 N N . LYS A 1 75 ? -13.050 -8.211 19.719 1.00 92.81 75 LYS A N 1
ATOM 563 C CA . LYS A 1 75 ? -12.579 -8.234 18.324 1.00 92.81 75 LYS A CA 1
ATOM 564 C C . LYS A 1 75 ? -11.160 -7.665 18.238 1.00 92.81 75 LYS A C 1
ATOM 566 O O . LYS A 1 75 ? -10.901 -6.524 18.600 1.00 92.81 75 LYS A O 1
ATOM 571 N N . GLU A 1 76 ? -10.235 -8.455 17.708 1.00 92.25 76 GLU A N 1
ATOM 572 C CA . GLU A 1 76 ? -8.853 -8.022 17.509 1.00 92.25 76 GLU A CA 1
ATOM 573 C C . GLU A 1 76 ? -8.673 -7.313 16.157 1.00 92.25 76 GLU A C 1
ATOM 575 O O . GLU A 1 76 ? -9.234 -7.737 15.140 1.00 92.25 76 GLU A O 1
ATOM 580 N N . ILE A 1 77 ? -7.839 -6.272 16.140 1.00 94.50 77 ILE A N 1
ATOM 581 C CA . ILE A 1 77 ? -7.360 -5.593 14.926 1.00 94.50 77 ILE A CA 1
ATOM 582 C C . ILE A 1 77 ? -5.833 -5.496 14.968 1.00 94.50 77 ILE A C 1
ATOM 584 O O . ILE A 1 77 ? -5.208 -5.609 16.026 1.00 94.50 77 ILE A O 1
ATOM 588 N N . VAL A 1 78 ? -5.221 -5.261 13.813 1.00 92.88 78 VAL A N 1
ATOM 589 C CA . VAL A 1 78 ? -3.780 -4.999 13.712 1.00 92.88 78 VAL A CA 1
ATOM 590 C C . VAL A 1 78 ? -3.563 -3.514 13.459 1.00 92.88 78 VAL A C 1
ATOM 592 O O . VAL A 1 78 ? -4.268 -2.918 12.638 1.00 92.88 78 VAL A O 1
ATOM 595 N N . LEU A 1 79 ? -2.593 -2.927 14.163 1.00 93.00 79 LEU A N 1
ATOM 596 C CA . LEU A 1 79 ? -2.114 -1.579 13.888 1.00 93.00 79 LEU A CA 1
ATOM 597 C C . LEU A 1 79 ? -0.740 -1.663 13.242 1.00 93.00 79 LEU A C 1
ATOM 599 O O . LEU A 1 79 ? 0.209 -2.177 13.828 1.00 93.00 79 LEU A O 1
ATOM 603 N N . GLN A 1 80 ? -0.649 -1.125 12.038 1.00 92.25 80 GLN A N 1
ATOM 604 C CA . GLN A 1 80 ? 0.605 -0.965 11.324 1.00 92.25 80 GLN A CA 1
ATOM 605 C C . GLN A 1 80 ? 1.039 0.494 11.470 1.00 92.25 80 GLN A C 1
ATOM 607 O O . GLN A 1 80 ? 0.293 1.399 11.089 1.00 92.25 80 GLN A O 1
ATOM 612 N N . MET A 1 81 ? 2.216 0.716 12.059 1.00 92.25 81 MET A N 1
ATOM 613 C CA . MET A 1 81 ? 2.822 2.047 12.131 1.00 92.25 81 MET A CA 1
ATOM 614 C C . MET A 1 81 ? 3.376 2.418 10.755 1.00 92.25 81 MET A C 1
ATOM 616 O O . MET A 1 81 ? 4.002 1.590 10.089 1.00 92.25 81 MET A O 1
ATOM 620 N N . LEU A 1 82 ? 3.120 3.648 10.326 1.00 92.50 82 LEU A N 1
ATOM 621 C CA . LEU A 1 82 ? 3.564 4.179 9.044 1.00 92.50 82 LEU A CA 1
ATOM 622 C C . LEU A 1 82 ? 4.714 5.164 9.245 1.00 92.50 82 LEU A C 1
ATOM 624 O O . LEU A 1 82 ? 4.806 5.833 10.271 1.00 92.50 82 LEU A O 1
ATOM 628 N N . SER A 1 83 ? 5.573 5.278 8.236 1.00 88.81 83 SER A N 1
ATOM 629 C CA . SER A 1 83 ? 6.640 6.283 8.194 1.00 88.81 83 SER A CA 1
ATOM 630 C C . SER A 1 83 ? 6.143 7.667 7.768 1.00 88.81 83 SER A C 1
ATOM 632 O O . SER A 1 83 ? 6.795 8.663 8.069 1.00 88.81 83 SER A O 1
ATOM 634 N N . ALA A 1 84 ? 5.003 7.737 7.075 1.00 91.31 84 ALA A N 1
ATOM 635 C CA . ALA A 1 84 ? 4.403 8.968 6.575 1.00 91.31 84 ALA A CA 1
ATOM 636 C C . ALA A 1 84 ? 2.876 8.965 6.781 1.00 91.31 84 ALA A C 1
ATOM 638 O O . ALA A 1 84 ? 2.270 7.887 6.756 1.00 91.31 84 ALA A O 1
ATOM 639 N N . PRO A 1 85 ? 2.252 10.140 7.005 1.00 94.81 85 PRO A N 1
ATOM 640 C CA . PRO A 1 85 ? 0.806 10.267 7.158 1.00 94.81 85 PRO A CA 1
ATOM 641 C C . PRO A 1 85 ? 0.044 9.674 5.975 1.00 94.81 85 PRO A C 1
ATOM 643 O O . PRO A 1 85 ? 0.366 9.952 4.821 1.00 94.81 85 PRO A O 1
ATOM 646 N N . GLU A 1 86 ? -1.007 8.910 6.253 1.00 95.31 86 GLU A N 1
ATOM 647 C CA . GLU A 1 86 ? -1.839 8.292 5.224 1.00 95.31 86 GLU A CA 1
ATOM 648 C C . GLU A 1 86 ? -3.323 8.394 5.583 1.00 95.31 86 GLU A C 1
ATOM 650 O O . GLU A 1 86 ? -3.731 8.186 6.727 1.00 95.31 86 GLU A O 1
ATOM 655 N N . THR A 1 87 ? -4.150 8.682 4.577 1.00 96.44 87 THR A N 1
ATOM 656 C CA . THR A 1 87 ? -5.613 8.597 4.670 1.00 96.44 87 THR A CA 1
ATOM 657 C C . THR A 1 87 ? -6.108 7.581 3.654 1.00 96.44 87 THR A C 1
ATOM 659 O O . THR A 1 87 ? -5.799 7.686 2.468 1.00 96.44 87 THR A O 1
ATOM 662 N N . VAL A 1 88 ? -6.879 6.599 4.115 1.00 97.19 88 VAL A N 1
ATOM 663 C CA . VAL A 1 88 ? -7.407 5.525 3.266 1.00 97.19 88 VAL A CA 1
ATOM 664 C C . VAL A 1 88 ? -8.904 5.723 3.124 1.00 97.19 88 VAL A C 1
ATOM 666 O O . VAL A 1 88 ? -9.624 5.564 4.099 1.00 97.19 88 VAL A O 1
ATOM 669 N N . THR A 1 89 ? -9.399 6.049 1.938 1.00 97.62 89 THR A N 1
ATOM 670 C CA . THR A 1 89 ? -10.839 6.239 1.701 1.00 97.62 89 THR A CA 1
ATOM 671 C C . THR A 1 89 ? -11.407 5.109 0.847 1.00 97.62 89 THR A C 1
ATOM 673 O O . THR A 1 89 ? -10.675 4.256 0.339 1.00 97.62 89 THR A O 1
ATOM 676 N N . GLU A 1 90 ? -12.720 5.101 0.625 1.00 96.38 90 GLU A N 1
ATOM 677 C CA . GLU A 1 90 ? -13.345 4.190 -0.344 1.00 96.38 90 GLU A CA 1
ATOM 678 C C . GLU A 1 90 ? -12.892 4.446 -1.793 1.00 96.38 90 GLU A C 1
ATOM 680 O O . GLU A 1 90 ? -13.028 3.568 -2.652 1.00 96.38 90 GLU A O 1
ATOM 685 N N . SER A 1 91 ? -12.337 5.627 -2.086 1.00 97.25 91 SER A N 1
ATOM 686 C CA . SER A 1 91 ? -11.751 5.968 -3.386 1.00 97.25 91 SER A CA 1
ATOM 687 C C . SER A 1 91 ? -10.270 5.604 -3.497 1.00 97.25 91 SER A C 1
ATOM 689 O O . SER A 1 91 ? -9.677 5.849 -4.544 1.00 97.25 91 SER A O 1
ATOM 691 N N . SER A 1 92 ? -9.673 5.020 -2.461 1.00 97.38 92 SER A N 1
ATOM 692 C CA . SER A 1 92 ? -8.297 4.532 -2.480 1.00 97.38 92 SER A CA 1
ATOM 693 C C . SER A 1 92 ? -8.232 3.059 -2.891 1.00 97.38 92 SER A C 1
ATOM 695 O O . SER A 1 92 ? -9.206 2.316 -2.750 1.00 97.38 92 SER A O 1
ATOM 697 N N . ILE A 1 93 ? -7.077 2.632 -3.395 1.00 96.81 93 ILE A N 1
ATOM 698 C CA . ILE A 1 93 ? -6.708 1.221 -3.531 1.00 96.81 93 ILE A CA 1
ATOM 699 C C . ILE A 1 93 ? -5.338 0.964 -2.909 1.00 96.81 93 ILE A C 1
ATOM 701 O O . ILE A 1 93 ? -4.464 1.832 -2.925 1.00 96.81 93 ILE A O 1
ATOM 705 N N . LEU A 1 94 ? -5.146 -0.246 -2.390 1.00 96.06 94 LEU A N 1
ATOM 706 C CA . LEU A 1 94 ? -3.852 -0.720 -1.905 1.00 96.06 94 LEU A CA 1
ATOM 707 C C . LEU A 1 94 ? -3.121 -1.474 -3.014 1.00 96.06 94 LEU A C 1
ATOM 709 O O . LEU A 1 94 ? -3.608 -2.498 -3.497 1.00 96.06 94 LEU A O 1
ATOM 713 N N . VAL A 1 95 ? -1.921 -1.026 -3.366 1.00 97.44 95 VAL A N 1
ATOM 714 C CA . VAL A 1 95 ? -1.038 -1.723 -4.307 1.00 97.44 95 VAL A CA 1
ATOM 715 C C . VAL A 1 95 ? 0.237 -2.179 -3.609 1.00 97.44 95 VAL A C 1
ATOM 717 O O . VAL A 1 95 ? 0.720 -1.544 -2.675 1.00 97.44 95 VAL A O 1
ATOM 720 N N . GLN A 1 96 ? 0.787 -3.302 -4.059 1.00 96.88 96 GLN A N 1
ATOM 721 C CA . GLN A 1 96 ? 2.095 -3.787 -3.633 1.00 96.88 96 GLN A CA 1
ATOM 722 C C . GLN A 1 96 ? 3.119 -3.409 -4.693 1.00 96.88 96 GLN A C 1
ATOM 724 O O . GLN A 1 96 ? 3.085 -3.937 -5.803 1.00 96.88 96 GLN A O 1
ATOM 729 N N . VAL A 1 97 ? 4.032 -2.510 -4.354 1.00 97.44 97 VAL A N 1
ATOM 730 C CA . VAL A 1 97 ? 5.119 -2.097 -5.235 1.00 97.44 97 VAL A CA 1
ATOM 731 C C . VAL A 1 97 ? 6.361 -2.917 -4.913 1.00 97.44 97 VAL A C 1
ATOM 733 O O . VAL A 1 97 ? 6.791 -2.985 -3.765 1.00 97.44 97 VAL A O 1
ATOM 736 N N . ARG A 1 98 ? 6.941 -3.561 -5.923 1.00 97.19 98 ARG A N 1
ATOM 737 C CA . ARG A 1 98 ? 8.230 -4.253 -5.828 1.00 97.19 98 ARG A CA 1
ATOM 738 C C . ARG A 1 98 ? 9.249 -3.530 -6.686 1.00 97.19 98 ARG A C 1
ATOM 740 O O . ARG A 1 98 ? 8.992 -3.291 -7.862 1.00 97.19 98 ARG A O 1
ATOM 747 N N . LEU A 1 99 ? 10.407 -3.234 -6.116 1.00 96.62 99 LEU A N 1
ATOM 748 C CA . LEU A 1 99 ? 11.538 -2.735 -6.884 1.00 96.62 99 LEU A CA 1
ATOM 749 C C . LEU A 1 99 ? 12.271 -3.904 -7.546 1.00 96.62 99 LEU A C 1
ATOM 751 O O . LEU A 1 99 ? 12.577 -4.900 -6.892 1.00 96.62 99 LEU A O 1
ATOM 755 N N . TRP A 1 100 ? 12.542 -3.787 -8.840 1.00 96.88 100 TRP A N 1
ATOM 756 C CA . TRP A 1 100 ? 13.521 -4.612 -9.527 1.00 96.88 100 TRP A CA 1
ATOM 757 C C . TRP A 1 100 ? 14.844 -3.859 -9.608 1.00 96.88 100 TRP A C 1
ATOM 759 O O . TRP A 1 100 ? 14.970 -2.881 -10.347 1.00 96.88 100 TRP A O 1
ATOM 769 N N . ASP A 1 101 ? 15.822 -4.337 -8.847 1.00 94.25 101 ASP A N 1
ATOM 770 C CA . ASP A 1 101 ? 17.204 -3.918 -8.993 1.00 94.25 101 ASP A CA 1
ATOM 771 C C . ASP A 1 101 ? 17.792 -4.607 -10.226 1.00 94.25 101 ASP A C 1
ATOM 773 O O . ASP A 1 101 ? 17.992 -5.824 -10.274 1.00 94.25 101 ASP A O 1
ATOM 777 N N . VAL A 1 102 ? 18.018 -3.795 -11.251 1.00 92.06 102 VAL A N 1
ATOM 778 C CA . VAL A 1 102 ? 18.458 -4.236 -12.568 1.00 92.06 102 VAL A CA 1
ATOM 779 C C . VAL A 1 102 ? 19.931 -4.655 -12.571 1.00 92.06 102 VAL A C 1
ATOM 781 O O . VAL A 1 102 ? 20.311 -5.499 -13.383 1.00 92.06 102 VAL A O 1
ATOM 784 N N . GLU A 1 103 ? 20.748 -4.096 -11.676 1.00 90.50 103 GLU A N 1
ATOM 785 C CA . GLU A 1 103 ? 22.191 -4.356 -11.608 1.00 90.50 103 GLU A CA 1
ATOM 786 C C . GLU A 1 103 ? 22.463 -5.691 -10.916 1.00 90.50 103 GLU A C 1
ATOM 788 O O . GLU A 1 103 ? 23.261 -6.497 -11.397 1.00 90.50 103 GLU A O 1
ATOM 793 N N . THR A 1 104 ? 21.750 -5.960 -9.818 1.00 92.00 104 THR A N 1
ATOM 794 C CA . THR A 1 104 ? 21.872 -7.229 -9.083 1.00 92.00 104 THR A CA 1
ATOM 795 C C . THR A 1 104 ? 20.920 -8.320 -9.577 1.00 92.00 104 THR A C 1
ATOM 797 O O . THR A 1 104 ? 21.015 -9.463 -9.126 1.00 92.00 104 THR A O 1
ATOM 800 N N . ASP A 1 105 ? 20.018 -7.983 -10.504 1.00 93.06 105 ASP A N 1
ATOM 801 C CA . ASP A 1 105 ? 18.938 -8.834 -11.016 1.00 93.06 105 ASP A CA 1
ATOM 802 C C . ASP A 1 105 ? 18.067 -9.412 -9.882 1.00 93.06 105 ASP A C 1
ATOM 804 O O . ASP A 1 105 ? 17.672 -10.580 -9.891 1.00 93.06 105 ASP A O 1
ATOM 808 N N . ARG A 1 106 ? 17.773 -8.589 -8.865 1.00 94.06 106 ARG A N 1
ATOM 809 C CA . ARG A 1 106 ? 16.983 -8.974 -7.684 1.00 94.06 106 ARG A CA 1
ATOM 810 C C . ARG A 1 106 ? 15.664 -8.223 -7.617 1.00 94.06 106 ARG A C 1
ATOM 812 O O . ARG A 1 106 ? 15.585 -7.028 -7.877 1.00 94.06 106 ARG A O 1
ATOM 819 N N . VAL A 1 107 ? 14.615 -8.934 -7.213 1.00 95.38 107 VAL A N 1
ATOM 820 C CA . VAL A 1 107 ? 13.300 -8.346 -6.935 1.00 95.38 107 VAL A CA 1
ATOM 821 C C . VAL A 1 107 ? 13.171 -8.158 -5.429 1.00 95.38 107 VAL A C 1
ATOM 823 O O . VAL A 1 107 ? 13.174 -9.134 -4.676 1.00 95.38 107 VAL A O 1
ATOM 826 N N . CYS A 1 108 ? 13.053 -6.910 -4.991 1.00 95.06 108 CYS A N 1
ATOM 827 C CA . CYS A 1 108 ? 12.948 -6.552 -3.585 1.00 95.06 108 CYS A CA 1
ATOM 828 C C . CYS A 1 108 ? 11.635 -7.042 -2.952 1.00 95.06 108 CYS A C 1
ATOM 830 O O . CYS A 1 108 ? 10.670 -7.457 -3.619 1.00 95.06 108 CYS A O 1
ATOM 832 N N . ALA A 1 109 ? 11.606 -6.991 -1.618 1.00 93.19 109 ALA A N 1
ATOM 833 C CA . ALA A 1 109 ? 10.392 -7.203 -0.845 1.00 93.19 109 ALA A CA 1
ATOM 834 C C . ALA A 1 109 ? 9.298 -6.198 -1.268 1.00 93.19 109 ALA A C 1
ATOM 836 O O . ALA A 1 109 ? 9.614 -5.091 -1.705 1.00 93.19 109 ALA A O 1
ATOM 837 N N . PRO A 1 110 ? 8.013 -6.583 -1.194 1.00 95.31 110 PRO A N 1
ATOM 838 C CA . PRO A 1 110 ? 6.926 -5.690 -1.559 1.00 95.31 110 PRO A CA 1
ATOM 839 C C . PRO A 1 110 ? 6.763 -4.586 -0.512 1.00 95.31 110 PRO A C 1
ATOM 841 O O . PRO A 1 110 ? 6.691 -4.865 0.684 1.00 95.31 110 PRO A O 1
ATOM 844 N N . THR A 1 111 ? 6.604 -3.359 -0.984 1.00 94.50 111 THR A N 1
ATOM 845 C CA . THR A 1 111 ? 6.185 -2.209 -0.186 1.00 94.50 111 THR A CA 1
ATOM 846 C C . THR A 1 111 ? 4.741 -1.889 -0.524 1.00 94.50 111 THR A C 1
ATOM 848 O O . THR A 1 111 ? 4.358 -1.792 -1.688 1.00 94.50 111 THR A O 1
ATOM 851 N N . GLU A 1 112 ? 3.908 -1.737 0.493 1.00 94.62 112 GLU A N 1
ATOM 852 C CA . GLU A 1 112 ? 2.502 -1.406 0.301 1.00 94.62 112 GLU A CA 1
ATOM 853 C C . GLU A 1 112 ? 2.308 0.101 0.160 1.00 94.62 112 GLU A C 1
ATOM 855 O O . GLU A 1 112 ? 2.751 0.867 1.015 1.00 94.62 112 GLU A O 1
ATOM 860 N N . MET A 1 113 ? 1.588 0.516 -0.878 1.00 96.00 113 MET A N 1
ATOM 861 C CA . MET A 1 113 ? 1.270 1.915 -1.142 1.00 96.00 113 MET A CA 1
ATOM 862 C C . MET A 1 113 ? -0.230 2.087 -1.342 1.00 96.00 113 MET A C 1
ATOM 864 O O . MET A 1 113 ? -0.868 1.305 -2.051 1.00 96.00 113 MET A O 1
ATOM 868 N N . VAL A 1 114 ? -0.791 3.121 -0.722 1.00 96.50 114 VAL A N 1
ATOM 869 C CA . VAL A 1 114 ? -2.176 3.532 -0.943 1.00 96.50 114 VAL A CA 1
ATOM 870 C C . VAL A 1 114 ? -2.195 4.619 -2.007 1.00 96.50 114 VAL A C 1
ATOM 872 O O . VAL A 1 114 ? -1.486 5.615 -1.897 1.00 96.50 114 VAL A O 1
ATOM 875 N N . ILE A 1 115 ? -3.001 4.418 -3.046 1.00 97.31 115 ILE A N 1
ATOM 876 C CA . ILE A 1 115 ? -3.132 5.354 -4.169 1.00 97.31 115 ILE A CA 1
ATOM 877 C C . ILE A 1 115 ? -4.606 5.639 -4.452 1.00 97.31 115 ILE A C 1
ATOM 879 O O . ILE A 1 115 ? -5.468 4.806 -4.162 1.00 97.31 115 ILE A O 1
ATOM 883 N N . SER A 1 116 ? -4.920 6.804 -5.020 1.00 97.38 116 SER A N 1
ATOM 884 C CA . SER A 1 116 ? -6.293 7.095 -5.448 1.00 97.38 116 SER A CA 1
ATOM 885 C C . SER A 1 116 ? -6.664 6.246 -6.664 1.00 97.38 116 SER A C 1
ATOM 887 O O . SER A 1 116 ? -5.856 6.035 -7.568 1.00 97.38 116 SER A O 1
ATOM 889 N N . LYS A 1 117 ? -7.924 5.807 -6.743 1.00 97.62 117 LYS A N 1
ATOM 890 C CA . LYS A 1 117 ? -8.473 5.127 -7.926 1.00 97.62 117 LYS A CA 1
ATOM 891 C C . LYS A 1 117 ? -8.407 5.994 -9.182 1.00 97.62 117 LYS A C 1
ATOM 893 O O . LYS A 1 117 ? -8.296 5.453 -10.280 1.00 97.62 117 LYS A O 1
ATOM 898 N N . THR A 1 118 ? -8.484 7.311 -9.003 1.00 97.44 118 THR A N 1
ATOM 899 C CA . THR A 1 118 ? -8.433 8.313 -10.074 1.00 97.44 118 THR A CA 1
ATOM 900 C C . THR A 1 118 ? -7.017 8.765 -10.404 1.00 97.44 118 THR A C 1
ATOM 902 O O . THR A 1 118 ? -6.858 9.543 -11.339 1.00 97.44 118 THR A O 1
ATOM 905 N N . SER A 1 119 ? -6.003 8.318 -9.652 1.00 97.50 119 SER A N 1
ATOM 906 C CA . SER A 1 119 ? -4.629 8.747 -9.898 1.00 97.50 119 SER A CA 1
ATOM 907 C C . SER A 1 119 ? -4.150 8.303 -11.266 1.00 97.50 119 SER A C 1
ATOM 909 O O . SER A 1 119 ? -4.458 7.193 -11.708 1.00 97.50 119 SER A O 1
ATOM 911 N N . SER A 1 120 ? -3.387 9.165 -11.927 1.00 96.56 120 SER A N 1
ATOM 912 C CA . SER A 1 120 ? -2.760 8.848 -13.206 1.00 96.56 120 SER A CA 1
ATOM 913 C C . SER A 1 120 ? -1.534 7.945 -13.024 1.00 96.56 120 SER A C 1
ATOM 915 O O . SER A 1 120 ? -1.008 7.770 -11.919 1.00 96.56 120 SER A O 1
ATOM 917 N N . CYS A 1 121 ? -1.041 7.362 -14.117 1.00 94.19 121 CYS A N 1
ATOM 918 C CA . CYS A 1 121 ? 0.227 6.631 -14.082 1.00 94.19 121 CYS A CA 1
ATOM 919 C C . CYS A 1 121 ? 1.422 7.519 -13.712 1.00 94.19 121 CYS A C 1
ATOM 921 O O . CYS A 1 121 ? 2.349 7.028 -13.072 1.00 94.19 121 CYS A O 1
ATOM 923 N N . ASP A 1 122 ? 1.403 8.800 -14.074 1.00 93.56 122 ASP A N 1
ATOM 924 C CA . ASP A 1 122 ? 2.492 9.729 -13.754 1.00 93.56 122 ASP A CA 1
ATOM 925 C C . ASP A 1 122 ? 2.510 10.075 -12.266 1.00 93.56 122 ASP A C 1
ATOM 927 O O . ASP A 1 122 ? 3.565 10.038 -11.638 1.00 93.56 122 ASP A O 1
ATOM 931 N N . GLU A 1 123 ? 1.336 10.268 -11.660 1.00 95.19 123 GLU A N 1
ATOM 932 C CA . GLU A 1 123 ? 1.218 10.397 -10.205 1.00 95.19 123 GLU A CA 1
ATOM 933 C C . GLU A 1 123 ? 1.741 9.150 -9.482 1.00 95.19 123 GLU A C 1
ATOM 935 O O . GLU A 1 123 ? 2.454 9.263 -8.488 1.00 95.19 123 GLU A O 1
ATOM 940 N N . LEU A 1 124 ? 1.441 7.948 -9.992 1.00 95.88 124 LEU A N 1
ATOM 941 C CA . LEU A 1 124 ? 1.960 6.706 -9.416 1.00 95.88 124 LEU A CA 1
ATOM 942 C C . LEU A 1 124 ? 3.495 6.638 -9.484 1.00 95.88 124 LEU A C 1
ATOM 944 O O . LEU A 1 124 ? 4.127 6.216 -8.516 1.00 95.88 124 LEU A O 1
ATOM 948 N N . ARG A 1 125 ? 4.108 7.059 -10.597 1.00 94.94 125 ARG A N 1
ATOM 949 C CA . ARG A 1 125 ? 5.577 7.124 -10.723 1.00 94.94 125 ARG A CA 1
ATOM 950 C C . ARG A 1 125 ? 6.188 8.092 -9.717 1.00 94.94 125 ARG A C 1
ATOM 952 O O . ARG A 1 125 ? 7.223 7.778 -9.130 1.00 94.94 125 ARG A O 1
ATOM 959 N N . GLU A 1 126 ? 5.525 9.216 -9.488 1.00 93.88 126 GLU A N 1
ATOM 960 C CA . GLU A 1 126 ? 5.998 10.278 -8.598 1.00 93.88 126 GLU A CA 1
ATOM 961 C C . GLU A 1 126 ? 5.912 9.832 -7.145 1.00 93.88 126 GLU A C 1
ATOM 963 O O . GLU A 1 126 ? 6.868 9.995 -6.384 1.00 93.88 126 GLU A O 1
ATOM 968 N N . LEU A 1 127 ? 4.814 9.163 -6.788 1.00 94.19 127 LEU A N 1
ATOM 969 C CA . LEU A 1 127 ? 4.659 8.521 -5.491 1.00 94.19 127 LEU A CA 1
ATOM 970 C C . LEU A 1 127 ? 5.737 7.456 -5.262 1.00 94.19 127 LEU A C 1
ATOM 972 O O . LEU A 1 127 ? 6.343 7.432 -4.192 1.00 94.19 127 LEU A O 1
ATOM 976 N N . ILE A 1 128 ? 6.012 6.594 -6.249 1.00 95.19 128 ILE A N 1
ATOM 977 C CA . ILE A 1 128 ? 7.045 5.552 -6.126 1.00 95.19 128 ILE A CA 1
ATOM 978 C C . ILE A 1 128 ? 8.429 6.180 -5.963 1.00 95.19 128 ILE A C 1
ATOM 980 O O . ILE A 1 128 ? 9.184 5.760 -5.090 1.00 95.19 128 ILE A O 1
ATOM 984 N N . ARG A 1 129 ? 8.751 7.216 -6.744 1.00 92.69 129 ARG A N 1
ATOM 985 C CA . ARG A 1 129 ? 10.019 7.945 -6.618 1.00 92.69 129 ARG A CA 1
ATOM 986 C C . ARG A 1 129 ? 10.189 8.565 -5.238 1.00 92.69 129 ARG A C 1
ATOM 988 O O . ARG A 1 129 ? 11.265 8.461 -4.660 1.00 92.69 129 ARG A O 1
ATOM 995 N N . SER A 1 130 ? 9.140 9.195 -4.715 1.00 91.56 130 SER A N 1
ATOM 996 C CA . SER A 1 130 ? 9.183 9.817 -3.392 1.00 91.56 130 SER A CA 1
ATOM 997 C C . SER A 1 130 ? 9.298 8.788 -2.267 1.00 91.56 130 SER A C 1
ATOM 999 O O . SER A 1 130 ? 9.968 9.054 -1.273 1.00 91.56 130 SER A O 1
ATOM 1001 N N . ALA A 1 131 ? 8.630 7.638 -2.392 1.00 91.06 131 ALA A N 1
ATOM 1002 C CA . ALA A 1 131 ? 8.620 6.600 -1.363 1.00 91.06 131 ALA A CA 1
ATOM 1003 C C . ALA A 1 131 ? 9.874 5.713 -1.391 1.00 91.06 131 ALA A C 1
ATOM 1005 O O . ALA A 1 131 ? 10.239 5.129 -0.373 1.00 91.06 131 ALA A O 1
ATOM 1006 N N . MET A 1 132 ? 10.516 5.586 -2.553 1.00 90.31 132 MET A N 1
ATOM 1007 C CA . MET A 1 132 ? 11.657 4.703 -2.783 1.00 90.31 132 MET A CA 1
ATOM 1008 C C . MET A 1 132 ? 12.757 5.451 -3.551 1.00 90.31 132 MET A C 1
ATOM 1010 O O . MET A 1 132 ? 12.916 5.261 -4.760 1.00 90.31 132 MET A O 1
ATOM 1014 N N . PRO A 1 133 ? 13.553 6.296 -2.872 1.00 86.94 133 PRO A N 1
ATOM 1015 C CA . PRO A 1 133 ? 14.612 7.062 -3.530 1.00 86.94 133 PRO A CA 1
ATOM 1016 C C . PRO A 1 133 ? 15.680 6.165 -4.178 1.00 86.94 133 PRO A C 1
ATOM 1018 O O . PRO A 1 133 ? 16.295 6.568 -5.159 1.00 86.94 133 PRO A O 1
ATOM 1021 N N . GLU A 1 134 ? 15.847 4.925 -3.704 1.00 79.94 134 GLU A N 1
ATOM 1022 C CA . GLU A 1 134 ? 16.758 3.921 -4.281 1.00 79.94 134 GLU A CA 1
ATOM 1023 C C . GLU A 1 134 ? 16.451 3.595 -5.753 1.00 79.94 134 GLU A C 1
ATOM 1025 O O . GLU A 1 134 ? 17.357 3.269 -6.519 1.00 79.94 134 GLU A O 1
ATOM 1030 N N . VAL A 1 135 ? 15.186 3.728 -6.172 1.00 77.38 135 VAL A N 1
ATOM 1031 C CA . VAL A 1 135 ? 14.757 3.533 -7.572 1.00 77.38 135 VAL A CA 1
ATOM 1032 C C . VAL A 1 135 ? 15.293 4.635 -8.477 1.00 77.38 135 VAL A C 1
ATOM 1034 O O . VAL A 1 135 ? 15.428 4.438 -9.676 1.00 77.38 135 VAL A O 1
ATOM 1037 N N . CYS A 1 136 ? 15.552 5.810 -7.910 1.00 70.31 136 CYS A N 1
ATOM 1038 C CA . CYS A 1 136 ? 15.954 7.003 -8.637 1.00 70.31 136 CYS A CA 1
ATOM 1039 C C . CYS A 1 136 ? 17.303 7.511 -8.147 1.00 70.31 136 CYS A C 1
ATOM 1041 O O . CYS A 1 136 ? 17.514 8.722 -8.176 1.00 70.31 136 CYS A O 1
ATOM 1043 N N . SER A 1 137 ? 18.191 6.628 -7.669 1.00 67.94 137 SER A N 1
ATOM 1044 C CA . SER A 1 137 ? 19.539 7.045 -7.301 1.00 67.94 137 SER A CA 1
ATOM 1045 C C . SER A 1 137 ? 20.185 7.616 -8.558 1.00 67.94 137 SER A C 1
ATOM 1047 O O . SER A 1 137 ? 20.649 6.862 -9.418 1.00 67.94 137 SER A O 1
ATOM 1049 N N . GLU A 1 138 ? 20.169 8.941 -8.693 1.00 61.56 138 GLU A N 1
ATOM 1050 C CA . GLU A 1 138 ? 21.029 9.620 -9.636 1.00 61.56 138 GLU A CA 1
ATOM 1051 C C . GLU A 1 138 ? 22.408 9.124 -9.257 1.00 61.56 138 GLU A C 1
ATOM 1053 O O . GLU A 1 138 ? 22.842 9.317 -8.118 1.00 61.56 138 GLU A O 1
ATOM 1058 N N . ALA A 1 139 ? 23.018 8.335 -10.146 1.00 56.97 139 ALA A N 1
ATOM 1059 C CA . ALA A 1 139 ? 24.408 7.981 -9.985 1.00 56.97 139 ALA A CA 1
ATOM 1060 C C . ALA A 1 139 ? 25.078 9.321 -9.719 1.00 56.97 139 ALA A C 1
ATOM 1062 O O . ALA A 1 139 ? 24.986 10.218 -10.559 1.00 56.97 139 ALA A O 1
ATOM 1063 N N . ALA A 1 140 ? 25.592 9.503 -8.502 1.00 55.12 140 ALA A N 1
ATOM 1064 C CA . ALA A 1 140 ? 26.410 10.642 -8.161 1.00 55.12 140 ALA A CA 1
ATOM 1065 C C . ALA A 1 140 ? 27.668 10.450 -9.001 1.00 55.12 140 ALA A C 1
ATOM 1067 O O . ALA A 1 140 ? 28.664 9.900 -8.536 1.00 55.12 140 ALA A O 1
ATOM 1068 N N . ASP A 1 141 ? 27.536 10.756 -10.293 1.00 51.72 141 ASP A N 1
ATOM 1069 C CA . ASP A 1 141 ? 28.586 10.714 -11.274 1.00 51.72 141 ASP A CA 1
ATOM 1070 C C . ASP A 1 141 ? 29.642 11.618 -10.680 1.00 51.72 141 ASP A C 1
ATOM 1072 O O . ASP A 1 141 ? 29.409 12.798 -10.406 1.00 51.72 141 ASP A O 1
ATOM 1076 N N . ALA A 1 142 ? 30.746 10.968 -10.337 1.00 53.47 142 ALA A N 1
ATOM 1077 C CA . ALA A 1 142 ? 31.872 11.524 -9.643 1.00 53.47 142 ALA A CA 1
ATOM 1078 C C . ALA A 1 142 ? 32.258 12.850 -10.303 1.00 53.47 142 ALA A C 1
ATOM 1080 O O . ALA A 1 142 ? 32.921 12.883 -11.339 1.00 53.47 142 ALA A O 1
ATOM 1081 N N . ALA A 1 143 ? 31.832 13.949 -9.682 1.00 52.31 143 ALA A N 1
ATOM 1082 C CA . ALA A 1 143 ? 32.292 15.290 -9.975 1.00 52.31 143 ALA A CA 1
ATOM 1083 C C . ALA A 1 143 ? 33.737 15.402 -9.474 1.00 52.31 143 ALA A C 1
ATOM 1085 O O . ALA A 1 143 ? 34.024 15.943 -8.412 1.00 52.31 143 ALA A O 1
ATOM 1086 N N . GLY A 1 144 ? 34.639 14.799 -10.241 1.00 53.72 144 GLY A N 1
ATOM 1087 C CA . GLY A 1 144 ? 36.085 14.892 -10.134 1.00 53.72 144 GLY A CA 1
ATOM 1088 C C . GLY A 1 144 ? 36.662 15.264 -11.495 1.00 53.72 144 GLY A C 1
ATOM 1089 O O . GLY A 1 144 ? 37.492 14.541 -12.031 1.00 53.72 144 GLY A O 1
ATOM 1090 N N . ALA A 1 145 ? 36.173 16.355 -12.084 1.00 57.41 145 ALA A N 1
ATOM 1091 C CA . ALA A 1 145 ? 36.789 17.000 -13.238 1.00 57.41 145 ALA A CA 1
ATOM 1092 C C . ALA A 1 145 ? 36.524 18.508 -13.150 1.00 57.41 145 ALA A C 1
ATOM 1094 O O . ALA A 1 145 ? 35.557 19.034 -13.697 1.00 57.41 145 ALA A O 1
ATOM 1095 N N . GLU A 1 146 ? 37.378 19.191 -12.389 1.00 57.81 146 GLU A N 1
ATOM 1096 C CA . GLU A 1 146 ? 37.483 20.647 -12.377 1.00 57.81 146 GLU A CA 1
ATOM 1097 C C . GLU A 1 146 ? 37.867 21.127 -13.788 1.00 57.81 146 GLU A C 1
ATOM 1099 O O . GLU A 1 146 ? 39.008 20.984 -14.224 1.00 57.81 146 GLU A O 1
ATOM 1104 N N . GLY A 1 147 ? 36.898 21.665 -14.528 1.00 63.44 147 GLY A N 1
ATOM 1105 C CA . GLY A 1 147 ? 37.106 22.315 -15.821 1.00 63.44 147 GLY A CA 1
ATOM 1106 C C . GLY A 1 147 ? 36.414 23.682 -15.831 1.00 63.44 147 GLY A C 1
ATOM 1107 O O . GLY A 1 147 ? 35.235 23.750 -15.480 1.00 63.44 147 GLY A O 1
ATOM 1108 N N . PRO A 1 148 ? 37.111 24.782 -16.176 1.00 65.75 148 PRO A N 1
ATOM 1109 C CA . PRO A 1 148 ? 36.569 26.131 -16.056 1.00 65.75 148 PRO A CA 1
ATOM 1110 C C . PRO A 1 148 ? 35.472 26.418 -17.090 1.00 65.75 148 PRO A C 1
ATOM 1112 O O . PRO A 1 148 ? 35.549 26.033 -18.255 1.00 65.75 148 PRO A O 1
ATOM 1115 N N . ALA A 1 149 ? 34.456 27.125 -16.603 1.00 55.69 149 ALA A N 1
ATOM 1116 C CA . ALA A 1 149 ? 33.163 27.381 -17.213 1.00 55.69 149 ALA A CA 1
ATOM 1117 C C . ALA A 1 149 ? 33.208 28.232 -18.495 1.00 55.69 149 ALA A C 1
ATOM 1119 O O . ALA A 1 149 ? 33.692 29.364 -18.489 1.00 55.69 149 ALA A O 1
ATOM 1120 N N . VAL A 1 150 ? 32.563 27.729 -19.551 1.00 63.91 150 VAL A N 1
ATOM 1121 C CA . VAL A 1 150 ? 31.984 28.558 -20.614 1.00 63.91 150 VAL A CA 1
ATOM 1122 C C . VAL A 1 150 ? 30.473 28.547 -20.402 1.00 63.91 150 VAL A C 1
ATOM 1124 O O . VAL A 1 150 ? 29.816 27.517 -20.523 1.00 63.91 150 VAL A O 1
ATOM 1127 N N . VAL A 1 151 ? 29.955 29.699 -19.988 1.00 69.19 151 VAL A N 1
ATOM 1128 C CA . VAL A 1 151 ? 28.541 29.973 -19.717 1.00 69.19 151 VAL A CA 1
ATOM 1129 C C . VAL A 1 151 ? 27.778 30.028 -21.039 1.00 69.19 151 VAL A C 1
ATOM 1131 O O . VAL A 1 151 ? 27.898 31.006 -21.772 1.00 69.19 151 VAL A O 1
ATOM 1134 N N . ASP A 1 152 ? 26.986 28.997 -21.326 1.00 59.91 152 ASP A N 1
ATOM 1135 C CA . ASP A 1 152 ? 25.972 29.028 -22.381 1.00 59.91 152 ASP A CA 1
ATOM 1136 C C . ASP A 1 152 ? 24.594 28.747 -21.760 1.00 59.91 152 ASP A C 1
ATOM 1138 O O . ASP A 1 152 ? 24.251 27.622 -21.394 1.00 59.91 152 ASP A O 1
ATOM 1142 N N . ASN A 1 153 ? 23.831 29.823 -21.552 1.00 62.97 153 ASN A N 1
ATOM 1143 C CA . ASN A 1 153 ? 22.493 29.824 -20.960 1.00 62.97 153 ASN A CA 1
ATOM 1144 C C . ASN A 1 153 ? 21.449 29.508 -22.042 1.00 62.97 153 ASN A C 1
ATOM 1146 O O . ASN A 1 153 ? 20.678 30.374 -22.456 1.00 62.97 153 ASN A O 1
ATOM 1150 N N . SER A 1 154 ? 21.411 28.256 -22.493 1.00 65.06 154 SER A N 1
ATOM 1151 C CA . SER A 1 154 ? 20.301 27.750 -23.303 1.00 65.06 154 SER A CA 1
ATOM 1152 C C . SER A 1 154 ? 19.246 27.106 -22.393 1.00 65.06 154 SER A C 1
ATOM 1154 O O . SER A 1 154 ? 19.527 26.064 -21.796 1.00 65.06 154 SER A O 1
ATOM 1156 N N . PRO A 1 155 ? 18.027 27.671 -22.270 1.00 59.72 155 PRO A N 1
ATOM 1157 C CA . PRO A 1 155 ? 16.941 27.061 -21.511 1.00 59.72 155 PRO A CA 1
ATOM 1158 C C . PRO A 1 155 ? 16.360 25.878 -22.301 1.00 59.72 155 PRO A C 1
ATOM 1160 O O . PRO A 1 155 ? 15.289 25.969 -22.901 1.00 59.72 155 PRO A O 1
ATOM 1163 N N . SER A 1 156 ? 17.080 24.752 -22.311 1.00 50.66 156 SER A N 1
ATOM 1164 C CA . SER A 1 156 ? 16.536 23.459 -22.738 1.00 50.66 156 SER A CA 1
ATOM 1165 C C . SER A 1 156 ? 15.566 22.973 -21.669 1.00 50.66 156 SER A C 1
ATOM 1167 O O . SER A 1 156 ? 15.918 22.307 -20.698 1.00 50.66 156 SER A O 1
ATOM 1169 N N . THR A 1 157 ? 14.341 23.439 -21.850 1.00 51.44 157 THR A N 1
ATOM 1170 C CA . THR A 1 157 ? 13.150 23.166 -21.061 1.00 51.44 157 THR A CA 1
ATOM 1171 C C . THR A 1 157 ? 12.468 21.938 -21.673 1.00 51.44 157 THR A C 1
ATOM 1173 O O . THR A 1 157 ? 12.410 21.834 -22.893 1.00 51.44 157 THR A O 1
ATOM 1176 N N . GLU A 1 158 ? 11.933 21.064 -20.816 1.00 51.25 158 GLU A N 1
ATOM 1177 C CA . GLU A 1 158 ? 11.094 19.882 -21.111 1.00 51.25 158 GLU A CA 1
ATOM 1178 C C . GLU A 1 158 ? 11.806 18.542 -21.429 1.00 51.25 158 GLU A C 1
ATOM 1180 O O . GLU A 1 158 ? 12.710 18.455 -22.249 1.00 51.25 158 GLU A O 1
ATOM 1185 N N . ALA A 1 159 ? 11.317 17.468 -20.785 1.00 47.25 159 ALA A N 1
ATOM 1186 C CA . ALA A 1 159 ? 11.556 16.036 -21.053 1.00 47.25 159 ALA A CA 1
ATOM 1187 C C . ALA A 1 159 ? 12.654 15.259 -20.285 1.00 47.25 159 ALA A C 1
ATOM 1189 O O . ALA A 1 159 ? 12.928 14.110 -20.625 1.00 47.25 159 ALA A O 1
ATOM 1190 N N . ALA A 1 160 ? 13.197 15.769 -19.172 1.00 52.72 160 ALA A N 1
ATOM 1191 C CA . ALA A 1 160 ? 13.896 14.908 -18.192 1.00 52.72 160 ALA A CA 1
ATOM 1192 C C . ALA A 1 160 ? 12.934 14.184 -17.217 1.00 52.72 160 ALA A C 1
ATOM 1194 O O . ALA A 1 160 ? 13.361 13.512 -16.275 1.00 52.72 160 ALA A O 1
ATOM 1195 N N . SER A 1 161 ? 11.628 14.346 -17.419 1.00 58.66 161 SER A N 1
ATOM 1196 C CA . SER A 1 161 ? 10.558 13.814 -16.587 1.00 58.66 161 SER A CA 1
ATOM 1197 C C . SER A 1 161 ? 10.203 12.387 -17.009 1.00 58.66 161 SER A C 1
ATOM 1199 O O . SER A 1 161 ? 9.707 12.167 -18.107 1.00 58.66 161 SER A O 1
ATOM 1201 N N . VAL A 1 162 ? 10.412 11.460 -16.066 1.00 59.44 162 VAL A N 1
ATOM 1202 C CA . VAL A 1 162 ? 10.054 10.028 -16.040 1.00 59.44 162 VAL A CA 1
ATOM 1203 C C . VAL A 1 162 ? 11.229 9.060 -16.266 1.00 59.44 162 VAL A C 1
ATOM 1205 O O . VAL A 1 162 ? 11.482 8.573 -17.361 1.00 59.44 162 VAL A O 1
ATOM 1208 N N . ARG A 1 163 ? 11.913 8.710 -15.163 1.00 81.75 163 ARG A N 1
ATOM 1209 C CA . ARG A 1 163 ? 12.946 7.648 -15.101 1.00 81.75 163 ARG A CA 1
ATOM 1210 C C . ARG A 1 163 ? 12.473 6.340 -14.447 1.00 81.75 163 ARG A C 1
ATOM 1212 O O . ARG A 1 163 ? 13.244 5.390 -14.365 1.00 81.75 163 ARG A O 1
ATOM 1219 N N . VAL A 1 164 ? 11.223 6.279 -13.976 1.00 94.81 164 VAL A N 1
ATOM 1220 C CA . VAL A 1 164 ? 10.677 5.082 -13.314 1.00 94.81 164 VAL A CA 1
ATOM 1221 C C . VAL A 1 164 ? 9.853 4.269 -14.301 1.00 94.81 164 VAL A C 1
ATOM 1223 O O . VAL A 1 164 ? 8.774 4.681 -14.738 1.00 94.81 164 VAL A O 1
ATOM 1226 N N . GLY A 1 165 ? 10.368 3.088 -14.606 1.00 95.88 165 GLY A N 1
ATOM 1227 C CA . GLY A 1 165 ? 9.705 2.077 -15.403 1.00 95.88 165 GLY A CA 1
ATOM 1228 C C . GLY A 1 165 ? 8.666 1.356 -14.580 1.00 95.88 165 GLY A C 1
ATOM 1229 O O . GLY A 1 165 ? 8.987 0.902 -13.484 1.00 95.88 165 GLY A O 1
ATOM 1230 N N . LEU A 1 166 ? 7.448 1.215 -15.098 1.00 97.12 166 LEU A N 1
ATOM 1231 C CA . LEU A 1 166 ? 6.379 0.498 -14.406 1.00 97.12 166 LEU A CA 1
ATOM 1232 C C . LEU A 1 166 ? 5.870 -0.678 -15.237 1.00 97.12 166 LEU A C 1
ATOM 1234 O O . LEU A 1 166 ? 5.640 -0.555 -16.442 1.00 97.12 166 LEU A O 1
ATOM 1238 N N . ALA A 1 167 ? 5.613 -1.797 -14.564 1.00 97.56 167 ALA A N 1
ATOM 1239 C CA . ALA A 1 167 ? 4.876 -2.924 -15.116 1.00 97.56 167 ALA A CA 1
ATOM 1240 C C . ALA A 1 167 ? 3.878 -3.499 -14.105 1.00 97.56 167 ALA A C 1
ATOM 1242 O O . ALA A 1 167 ? 4.121 -3.519 -12.898 1.00 97.56 167 ALA A O 1
ATOM 1243 N N . LYS A 1 168 ? 2.748 -4.013 -14.596 1.00 97.69 168 LYS A N 1
ATOM 1244 C CA . LYS A 1 168 ? 1.803 -4.777 -13.773 1.00 97.69 168 LYS A CA 1
ATOM 1245 C C . LYS A 1 168 ? 2.210 -6.244 -13.759 1.00 97.69 168 LYS A C 1
ATOM 1247 O O . LYS A 1 168 ? 2.296 -6.865 -14.817 1.00 97.69 168 LYS A O 1
ATOM 1252 N N . ALA A 1 169 ? 2.393 -6.811 -12.573 1.00 97.25 169 ALA A N 1
ATOM 1253 C CA . ALA A 1 169 ? 2.593 -8.244 -12.397 1.00 97.25 169 ALA A CA 1
ATOM 1254 C C . ALA A 1 169 ? 1.276 -8.950 -12.040 1.00 97.25 169 ALA A C 1
ATOM 1256 O O . ALA A 1 169 ? 0.321 -8.342 -11.547 1.00 97.25 169 ALA A O 1
ATOM 1257 N N . SER A 1 170 ? 1.222 -10.262 -12.278 1.00 94.44 170 SER A N 1
ATOM 1258 C CA . SER A 1 170 ? 0.110 -11.079 -11.795 1.00 94.44 170 SER A CA 1
ATOM 1259 C C . SER A 1 170 ? 0.182 -11.205 -10.273 1.00 94.44 170 SER A C 1
ATOM 1261 O O . SER A 1 170 ? 1.209 -11.610 -9.734 1.00 94.44 170 SER A O 1
ATOM 1263 N N . ALA A 1 171 ? -0.920 -10.904 -9.583 1.00 91.00 171 ALA A N 1
ATOM 1264 C CA . ALA A 1 171 ? -1.053 -11.155 -8.145 1.00 91.00 171 ALA A CA 1
ATOM 1265 C C . ALA A 1 171 ? -1.222 -12.653 -7.822 1.00 91.00 171 ALA A C 1
ATOM 1267 O O . ALA A 1 171 ? -1.048 -13.075 -6.681 1.00 91.00 171 ALA A O 1
ATOM 1268 N N . PHE A 1 172 ? -1.560 -13.461 -8.832 1.00 90.81 172 PHE A N 1
ATOM 1269 C CA . PHE A 1 172 ? -1.770 -14.897 -8.708 1.00 90.81 172 PHE A CA 1
ATOM 1270 C C . PHE A 1 172 ? -0.703 -15.660 -9.485 1.00 90.81 172 PHE A C 1
ATOM 1272 O O . PHE A 1 172 ? -0.434 -15.350 -10.647 1.00 90.81 172 PHE A O 1
ATOM 1279 N N . GLY A 1 173 ? -0.149 -16.699 -8.870 1.00 90.69 173 GLY A N 1
ATOM 1280 C CA . GLY A 1 173 ? 0.781 -17.609 -9.529 1.00 90.69 173 GLY A CA 1
ATOM 1281 C C . GLY A 1 173 ? 2.041 -17.872 -8.711 1.00 90.69 173 GLY A C 1
ATOM 1282 O O . GLY A 1 173 ? 2.045 -17.651 -7.496 1.00 90.69 173 GLY A O 1
ATOM 1283 N N . PRO A 1 174 ? 3.091 -18.395 -9.368 1.00 91.44 174 PRO A N 1
ATOM 1284 C CA . PRO A 1 174 ? 4.402 -18.569 -8.762 1.00 91.44 174 PRO A CA 1
ATOM 1285 C C . PRO A 1 174 ? 4.956 -17.248 -8.205 1.00 91.44 174 PRO A C 1
ATOM 1287 O O . PRO A 1 174 ? 4.580 -16.177 -8.690 1.00 91.44 174 PRO A O 1
ATOM 1290 N N . PRO A 1 175 ? 5.864 -17.305 -7.213 1.00 92.88 175 PRO A N 1
ATOM 1291 C CA . PRO A 1 175 ? 6.576 -16.126 -6.741 1.00 92.88 175 PRO A CA 1
ATOM 1292 C C . PRO A 1 175 ? 7.235 -15.369 -7.896 1.00 92.88 175 PRO A C 1
ATOM 1294 O O . PRO A 1 175 ? 7.786 -15.972 -8.815 1.00 92.88 175 PRO A O 1
ATOM 1297 N N . LEU A 1 176 ? 7.170 -14.043 -7.832 1.00 94.44 176 LEU A N 1
ATOM 1298 C CA . LEU A 1 176 ? 7.733 -13.170 -8.848 1.00 94.44 176 LEU A CA 1
ATOM 1299 C C . LEU A 1 176 ? 9.268 -13.173 -8.749 1.00 94.44 176 LEU A C 1
ATOM 1301 O O . LEU A 1 176 ?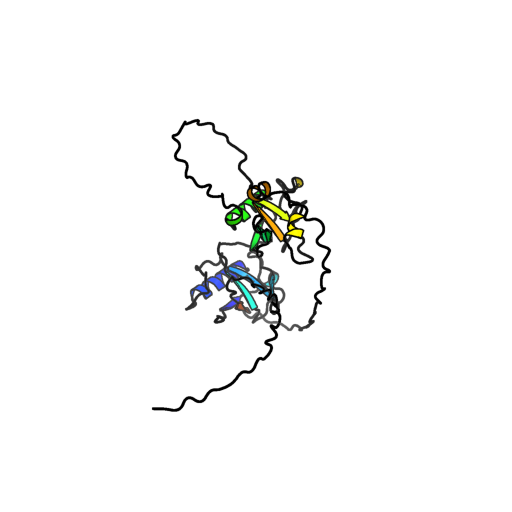 9.819 -12.646 -7.783 1.00 94.44 176 LEU A O 1
ATOM 1305 N N . ASP A 1 177 ? 9.936 -13.770 -9.735 1.00 95.19 177 ASP A N 1
ATOM 1306 C CA . ASP A 1 177 ? 11.395 -13.786 -9.879 1.00 95.19 177 ASP A CA 1
ATOM 1307 C C . ASP A 1 177 ? 11.874 -12.813 -10.974 1.00 95.19 177 ASP A C 1
ATOM 1309 O O . ASP A 1 177 ? 11.077 -12.273 -11.745 1.00 95.19 177 ASP A O 1
ATOM 1313 N N . ALA A 1 178 ? 13.185 -12.567 -11.047 1.00 94.06 178 ALA A N 1
ATOM 1314 C CA . ALA A 1 178 ? 13.763 -11.623 -12.008 1.00 94.06 178 ALA A CA 1
ATOM 1315 C C . ALA A 1 178 ? 13.491 -12.020 -13.469 1.00 94.06 178 ALA A C 1
ATOM 1317 O O . ALA A 1 178 ? 13.207 -11.166 -14.310 1.00 94.06 178 ALA A O 1
ATOM 1318 N N . ALA A 1 179 ? 13.478 -13.324 -13.764 1.00 93.00 179 ALA A N 1
ATOM 1319 C CA . ALA A 1 179 ? 13.163 -13.829 -15.095 1.00 93.00 179 ALA A CA 1
ATOM 1320 C C . ALA A 1 179 ? 11.710 -13.519 -15.496 1.00 93.00 179 ALA A C 1
ATOM 1322 O O . ALA A 1 179 ? 11.451 -13.135 -16.636 1.00 93.00 179 ALA A O 1
ATOM 1323 N N . ALA A 1 180 ? 10.750 -13.675 -14.580 1.00 95.69 180 ALA A N 1
ATOM 1324 C CA . ALA A 1 180 ? 9.356 -13.305 -14.789 1.00 95.69 180 ALA A CA 1
ATOM 1325 C C . ALA A 1 180 ? 9.189 -11.793 -14.935 1.00 95.69 180 ALA A C 1
ATOM 1327 O O . ALA A 1 180 ? 8.463 -11.354 -15.825 1.00 95.69 180 ALA A O 1
ATOM 1328 N N . VAL A 1 181 ? 9.898 -11.010 -14.119 1.00 96.44 181 VAL A N 1
ATOM 1329 C CA . VAL A 1 181 ? 9.904 -9.544 -14.188 1.00 96.44 181 VAL A CA 1
ATOM 1330 C C . VAL A 1 181 ? 10.435 -9.036 -15.533 1.00 96.44 181 VAL A C 1
ATOM 1332 O O . VAL A 1 181 ? 9.822 -8.161 -16.147 1.00 96.44 181 VAL A O 1
ATOM 1335 N N . GLY A 1 182 ? 11.508 -9.636 -16.053 1.00 94.69 182 GLY A N 1
ATOM 1336 C CA . GLY A 1 182 ? 12.069 -9.293 -17.361 1.00 94.69 182 GLY A CA 1
ATOM 1337 C C . GLY A 1 182 ? 11.119 -9.540 -18.540 1.00 94.69 182 GLY A C 1
ATOM 1338 O O . GLY A 1 182 ? 11.284 -8.926 -19.590 1.00 94.69 182 GLY A O 1
ATOM 1339 N N . ARG A 1 183 ? 10.096 -10.390 -18.367 1.00 95.38 183 ARG A N 1
ATOM 1340 C CA . ARG A 1 183 ? 9.066 -10.682 -19.383 1.00 95.38 183 ARG A CA 1
ATOM 1341 C C . ARG A 1 183 ? 7.807 -9.821 -19.259 1.00 95.38 183 ARG A C 1
ATOM 1343 O O . ARG A 1 183 ? 6.878 -9.996 -20.047 1.00 95.38 183 ARG A O 1
ATOM 1350 N N . LEU A 1 184 ? 7.724 -8.943 -18.259 1.00 96.69 184 LEU A N 1
ATOM 1351 C CA . LEU A 1 184 ? 6.548 -8.097 -18.077 1.00 96.69 184 LEU A CA 1
ATOM 1352 C C . LEU A 1 184 ? 6.429 -7.053 -19.192 1.00 96.69 184 LEU A C 1
ATOM 1354 O O . LEU A 1 184 ? 7.409 -6.653 -19.818 1.00 96.69 184 LEU A O 1
ATOM 1358 N N . LYS A 1 185 ? 5.201 -6.580 -19.418 1.00 96.75 185 LYS A N 1
ATOM 1359 C CA . LYS A 1 185 ? 4.942 -5.455 -20.317 1.00 96.75 185 LYS A CA 1
ATOM 1360 C C . LYS A 1 185 ? 5.233 -4.146 -19.578 1.00 96.75 185 LYS A C 1
ATOM 1362 O O . LYS A 1 185 ? 4.430 -3.714 -18.751 1.00 96.75 185 LYS A O 1
ATOM 1367 N N . TRP A 1 186 ? 6.380 -3.550 -19.879 1.00 96.38 186 TRP A N 1
ATOM 1368 C CA . TRP A 1 186 ? 6.845 -2.292 -19.294 1.00 96.38 186 TRP A CA 1
ATOM 1369 C C . TRP A 1 186 ? 6.296 -1.080 -20.041 1.00 96.38 186 TRP A C 1
ATOM 1371 O O . TRP A 1 186 ? 6.158 -1.129 -21.261 1.00 96.38 186 TRP A O 1
ATOM 1381 N N . ASN A 1 187 ? 6.011 -0.007 -19.296 1.00 94.31 187 ASN A N 1
ATOM 1382 C CA . ASN A 1 187 ? 5.657 1.322 -19.809 1.00 94.31 187 ASN A CA 1
ATOM 1383 C C . ASN A 1 187 ? 4.611 1.271 -20.927 1.00 94.31 187 ASN A C 1
ATOM 1385 O O . ASN A 1 187 ? 4.851 1.735 -22.035 1.00 94.31 187 ASN A O 1
ATOM 1389 N N . ASP A 1 188 ? 3.457 0.658 -20.645 1.00 94.31 188 ASP A N 1
ATOM 1390 C CA . ASP A 1 188 ? 2.387 0.542 -21.635 1.00 94.31 188 ASP A CA 1
ATOM 1391 C C . ASP A 1 188 ? 1.929 1.941 -22.088 1.00 94.31 188 ASP A C 1
ATOM 1393 O O . ASP A 1 188 ? 1.280 2.631 -21.300 1.00 94.31 188 ASP A O 1
ATOM 1397 N N . PRO A 1 189 ? 2.187 2.367 -23.339 1.00 93.06 189 PRO A N 1
ATOM 1398 C CA . PRO A 1 189 ? 1.872 3.729 -23.779 1.00 93.06 189 PRO A CA 1
ATOM 1399 C C . PRO A 1 189 ? 0.362 3.991 -23.771 1.00 93.06 189 PRO A C 1
ATOM 1401 O O . PRO A 1 189 ? -0.093 5.120 -23.640 1.00 93.06 189 PRO A O 1
ATOM 1404 N N . LYS A 1 190 ? -0.462 2.933 -23.837 1.00 94.50 190 LYS A N 1
ATOM 1405 C CA . LYS A 1 190 ? -1.927 3.054 -23.756 1.00 94.50 190 LYS A CA 1
ATOM 1406 C C . LYS A 1 190 ? -2.423 3.488 -22.376 1.00 94.50 190 LYS A C 1
ATOM 1408 O O . LYS A 1 190 ? -3.628 3.717 -22.234 1.00 94.50 190 LYS A O 1
ATOM 1413 N N . ALA A 1 191 ? -1.543 3.494 -21.378 1.00 92.69 191 ALA A N 1
ATOM 1414 C CA . ALA A 1 191 ? -1.819 3.896 -20.011 1.00 92.69 191 ALA A CA 1
ATOM 1415 C C . ALA A 1 191 ? -1.584 5.373 -19.724 1.00 92.69 191 ALA A C 1
ATOM 1417 O O . ALA A 1 191 ? -2.062 5.864 -18.704 1.00 92.69 191 ALA A O 1
ATOM 1418 N N . GLU A 1 192 ? -0.824 6.059 -20.569 1.00 90.81 192 GLU A N 1
ATOM 1419 C CA . GLU A 1 192 ? -0.475 7.454 -20.332 1.00 90.81 192 GLU A CA 1
ATOM 1420 C C . GLU A 1 192 ? -1.736 8.321 -20.288 1.00 90.81 192 GLU A C 1
ATOM 1422 O O . GLU A 1 192 ? -2.683 8.116 -21.053 1.00 90.81 192 GLU A O 1
ATOM 1427 N N . GLY A 1 193 ? -1.784 9.233 -19.313 1.00 90.38 193 GLY A N 1
ATOM 1428 C CA . GLY A 1 193 ? -2.940 10.094 -19.057 1.00 90.38 193 GLY A CA 1
ATOM 1429 C C . GLY A 1 193 ? -4.195 9.392 -18.519 1.00 90.38 193 GLY A C 1
ATOM 1430 O O . GLY A 1 193 ? -5.189 10.067 -18.262 1.00 90.38 193 GLY A O 1
ATOM 1431 N N . LYS A 1 194 ? -4.185 8.066 -18.325 1.00 95.00 194 LYS A N 1
ATOM 1432 C CA . LYS A 1 194 ? -5.334 7.331 -17.778 1.00 95.00 194 LYS A CA 1
ATOM 1433 C C . LYS A 1 194 ? -5.209 7.087 -16.288 1.00 95.00 194 LYS A C 1
ATOM 1435 O O . LYS A 1 194 ? -4.109 6.965 -15.746 1.00 95.00 194 LYS A O 1
ATOM 1440 N N . ALA A 1 195 ? -6.362 6.935 -15.645 1.00 96.94 195 ALA A N 1
ATOM 1441 C CA . ALA A 1 195 ? -6.422 6.499 -14.264 1.00 96.94 195 ALA A CA 1
ATOM 1442 C C . ALA A 1 195 ? -5.880 5.066 -14.121 1.00 96.94 195 ALA A C 1
ATOM 1444 O O . ALA A 1 195 ? -6.172 4.180 -14.928 1.00 96.94 195 ALA A O 1
ATOM 1445 N N . VAL A 1 196 ? -5.143 4.800 -13.044 1.00 96.75 196 VAL A N 1
ATOM 1446 C CA . VAL A 1 196 ? -4.525 3.492 -12.766 1.00 96.75 196 VAL A CA 1
ATOM 1447 C C . VAL A 1 196 ? -5.538 2.343 -12.674 1.00 96.75 196 VAL A C 1
ATOM 1449 O O . VAL A 1 196 ? -5.200 1.182 -12.917 1.00 96.75 196 VAL A O 1
ATOM 1452 N N . CYS A 1 197 ? -6.797 2.639 -12.341 1.00 96.62 197 CYS A N 1
ATOM 1453 C CA . CYS A 1 197 ? -7.872 1.648 -12.263 1.00 96.62 197 CYS A CA 1
ATOM 1454 C C . CYS A 1 197 ? -8.535 1.336 -13.613 1.00 96.62 197 CYS A C 1
ATOM 1456 O O . CYS A 1 197 ? -9.308 0.372 -13.696 1.00 96.62 197 CYS A O 1
ATOM 1458 N N . GLU A 1 198 ? -8.229 2.100 -14.659 1.00 96.19 198 GLU A N 1
ATOM 1459 C CA . GLU A 1 198 ? -8.755 1.926 -16.011 1.00 96.19 198 GLU A CA 1
ATOM 1460 C C . GLU A 1 198 ? -7.811 1.100 -16.891 1.00 96.19 198 GLU A C 1
ATOM 1462 O O . GLU A 1 198 ? -6.649 0.848 -16.562 1.00 96.19 198 GLU A O 1
ATOM 1467 N N . ALA A 1 199 ? -8.313 0.629 -18.032 1.00 92.88 199 ALA A N 1
ATOM 1468 C CA . ALA A 1 199 ? -7.496 -0.096 -18.994 1.00 92.88 199 ALA A CA 1
ATOM 1469 C C . ALA A 1 199 ? -6.419 0.827 -19.604 1.00 92.88 199 ALA A C 1
ATOM 1471 O O . ALA A 1 199 ? -6.741 1.927 -20.060 1.00 92.88 199 ALA A O 1
ATOM 1472 N N . PRO A 1 200 ? -5.159 0.370 -19.702 1.00 92.38 200 PRO A N 1
ATOM 1473 C CA . PRO A 1 200 ? -4.740 -1.032 -19.67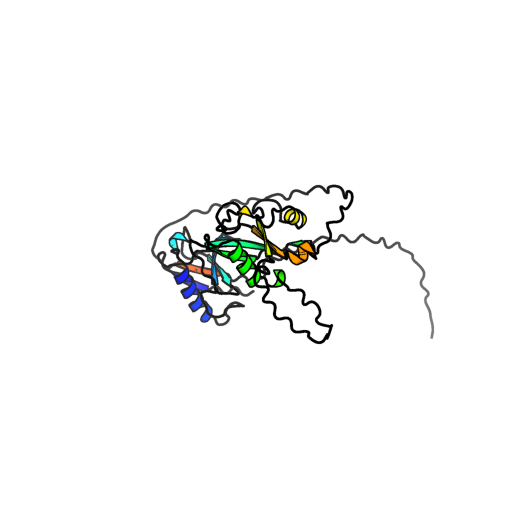6 1.00 92.38 200 PRO A CA 1
ATOM 1474 C C . PRO A 1 200 ? -4.335 -1.558 -18.293 1.00 92.38 200 PRO A C 1
ATOM 1476 O O . PRO A 1 200 ? -4.301 -2.771 -18.106 1.00 92.38 200 PRO A O 1
ATOM 1479 N N . TRP A 1 201 ? -4.063 -0.691 -17.315 1.00 94.50 201 TRP A N 1
ATOM 1480 C CA . TRP A 1 201 ? -3.570 -1.127 -16.009 1.00 94.50 201 TRP A CA 1
ATOM 1481 C C . TRP A 1 201 ? -4.611 -1.911 -15.233 1.00 94.50 201 TRP A C 1
ATOM 1483 O O . TRP A 1 201 ? -4.323 -3.002 -14.744 1.00 94.50 201 TRP A O 1
ATOM 1493 N N . SER A 1 202 ? -5.833 -1.394 -15.130 1.00 96.69 202 SER A N 1
ATOM 1494 C CA . SER A 1 202 ? -6.910 -2.013 -14.358 1.00 96.69 202 SER A CA 1
ATOM 1495 C C . SER A 1 202 ? -6.432 -2.448 -12.968 1.00 96.69 202 SER A C 1
ATOM 1497 O O . SER A 1 202 ? -6.621 -3.608 -12.580 1.00 96.69 202 SER A O 1
ATOM 1499 N N . LEU A 1 203 ? -5.715 -1.567 -12.257 1.00 97.50 203 LEU A N 1
ATOM 1500 C CA . LEU A 1 203 ? -5.281 -1.839 -10.889 1.00 97.50 203 LEU A CA 1
ATOM 1501 C C . LEU A 1 203 ? -6.503 -2.006 -9.981 1.00 97.50 203 LEU A C 1
ATOM 1503 O O . LEU A 1 203 ? -7.567 -1.419 -10.189 1.00 97.50 203 LEU A O 1
ATOM 1507 N N . ARG A 1 204 ? -6.351 -2.895 -9.010 1.00 96.62 204 ARG A N 1
ATOM 1508 C CA . ARG A 1 204 ? -7.327 -3.279 -7.985 1.00 96.62 204 ARG A CA 1
ATOM 1509 C C . ARG A 1 204 ? -6.589 -3.450 -6.661 1.00 96.62 204 ARG A C 1
ATOM 1511 O O . ARG A 1 204 ? -5.364 -3.588 -6.670 1.00 96.62 2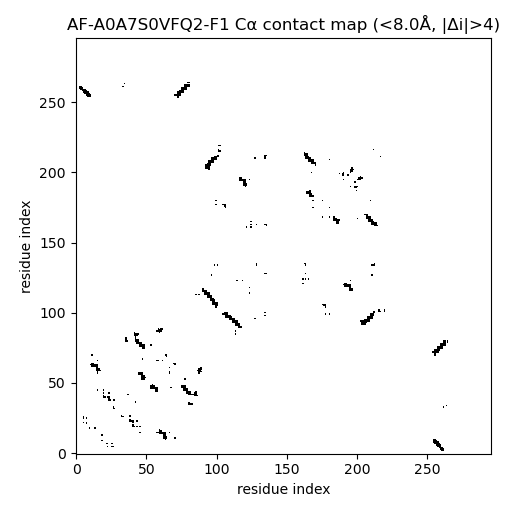04 ARG A O 1
ATOM 1518 N N . ASP A 1 205 ? -7.326 -3.528 -5.562 1.00 95.19 205 ASP A N 1
ATOM 1519 C CA . ASP A 1 205 ? -6.742 -3.854 -4.261 1.00 95.19 205 ASP A CA 1
ATOM 1520 C C . ASP A 1 205 ? -5.916 -5.144 -4.314 1.00 95.19 205 ASP A C 1
ATOM 1522 O O . ASP A 1 205 ? -6.355 -6.166 -4.846 1.00 95.19 205 ASP A O 1
ATOM 1526 N N . GLY A 1 206 ? -4.696 -5.073 -3.785 1.00 94.19 206 GLY A N 1
ATOM 1527 C CA . GLY A 1 206 ? -3.727 -6.167 -3.794 1.00 94.19 206 GLY A CA 1
ATOM 1528 C C . GLY A 1 206 ? -2.993 -6.363 -5.123 1.00 94.19 206 GLY A C 1
ATOM 1529 O O . GLY A 1 206 ? -2.262 -7.341 -5.268 1.00 94.19 206 GLY A O 1
ATOM 1530 N N . SER A 1 207 ? -3.159 -5.467 -6.103 1.00 97.19 207 SER A N 1
ATOM 1531 C CA . SER A 1 207 ? -2.387 -5.546 -7.350 1.00 97.19 207 SER A CA 1
ATOM 1532 C C . SER A 1 207 ? -0.896 -5.374 -7.087 1.00 97.19 207 SER A C 1
ATOM 1534 O O . SER A 1 207 ? -0.500 -4.542 -6.272 1.00 97.19 207 SER A O 1
ATOM 1536 N N . ILE A 1 208 ? -0.077 -6.124 -7.826 1.00 97.88 208 ILE A N 1
ATOM 1537 C CA . ILE A 1 208 ? 1.380 -6.025 -7.759 1.00 97.88 208 ILE A CA 1
ATOM 1538 C C . ILE A 1 208 ? 1.872 -5.155 -8.917 1.00 97.88 208 ILE A C 1
ATOM 1540 O O . ILE A 1 208 ? 1.625 -5.458 -10.087 1.00 97.88 208 ILE A O 1
ATOM 1544 N N . VAL A 1 209 ? 2.583 -4.085 -8.581 1.00 98.00 209 VAL A N 1
ATOM 1545 C CA . VAL A 1 209 ? 3.281 -3.206 -9.520 1.00 98.00 209 VAL A CA 1
ATOM 1546 C C . VAL A 1 209 ? 4.774 -3.432 -9.341 1.00 98.00 209 VAL A C 1
ATOM 1548 O O . VAL A 1 209 ? 5.273 -3.465 -8.220 1.00 98.00 209 VAL A O 1
ATOM 1551 N N . VAL A 1 210 ? 5.494 -3.603 -10.442 1.00 97.94 210 VAL A N 1
ATOM 1552 C CA . VAL A 1 210 ? 6.953 -3.660 -10.430 1.00 97.94 210 VAL A CA 1
ATOM 1553 C C . VAL A 1 210 ? 7.483 -2.338 -10.948 1.00 97.94 210 VAL A C 1
ATOM 1555 O O . VAL A 1 210 ? 7.048 -1.871 -12.001 1.00 97.94 210 VAL A O 1
ATOM 1558 N N . ALA A 1 211 ? 8.401 -1.751 -10.193 1.00 97.31 211 ALA A N 1
ATOM 1559 C CA . ALA A 1 211 ? 9.111 -0.539 -10.551 1.00 97.31 211 ALA A CA 1
ATOM 1560 C C . ALA A 1 211 ? 10.577 -0.860 -10.849 1.00 97.31 211 ALA A C 1
ATOM 1562 O O . ALA A 1 211 ? 11.150 -1.766 -10.243 1.00 97.31 211 ALA A O 1
ATOM 1563 N N . ARG A 1 212 ? 11.187 -0.115 -11.768 1.00 96.31 212 ARG A N 1
ATOM 1564 C CA . ARG A 1 212 ? 12.628 -0.166 -12.039 1.00 96.31 212 ARG A CA 1
ATOM 1565 C C . ARG A 1 212 ? 13.152 1.206 -12.443 1.00 96.31 212 ARG A C 1
ATOM 1567 O O . ARG A 1 212 ? 12.384 2.056 -12.891 1.00 96.31 212 ARG A O 1
ATOM 1574 N N . ASP A 1 213 ? 14.461 1.367 -12.356 1.00 94.81 213 ASP A N 1
ATOM 1575 C CA . ASP A 1 213 ? 15.174 2.492 -12.954 1.00 94.81 213 ASP A CA 1
ATOM 1576 C C . ASP A 1 213 ? 15.360 2.241 -14.465 1.00 94.81 213 ASP A C 1
ATOM 1578 O O . ASP A 1 213 ? 16.050 1.300 -14.869 1.00 94.81 213 ASP A O 1
ATOM 1582 N N . GLU A 1 214 ? 14.730 3.057 -15.316 1.00 93.69 214 GLU A N 1
ATOM 1583 C CA . GLU A 1 214 ? 14.851 2.931 -16.777 1.00 93.69 214 GLU A CA 1
ATOM 1584 C C . GLU A 1 214 ? 16.239 3.320 -17.293 1.00 93.69 214 GLU A C 1
ATOM 1586 O O . GLU A 1 214 ? 16.677 2.784 -18.309 1.00 93.69 214 GLU A O 1
ATOM 1591 N N . GLN A 1 215 ? 16.970 4.202 -16.607 1.00 91.31 215 GLN A N 1
ATOM 1592 C CA . GLN A 1 215 ? 18.321 4.574 -17.027 1.00 91.31 215 GLN A CA 1
ATOM 1593 C C . GLN A 1 215 ? 19.305 3.441 -16.767 1.00 91.31 215 GLN A C 1
ATOM 1595 O O . GLN A 1 215 ? 20.090 3.092 -17.652 1.00 91.31 215 GLN A O 1
ATOM 1600 N N . LYS A 1 216 ? 19.242 2.830 -15.577 1.00 91.62 216 LYS A N 1
ATOM 1601 C CA . LYS A 1 216 ? 20.042 1.631 -15.281 1.00 91.62 216 LYS A CA 1
ATOM 1602 C C . LYS A 1 216 ? 19.669 0.488 -16.217 1.00 91.62 216 LYS A C 1
ATOM 1604 O O . LYS A 1 216 ? 20.549 -0.209 -16.716 1.00 91.62 216 LYS A O 1
ATOM 1609 N N . PHE A 1 217 ? 18.379 0.336 -16.527 1.00 93.06 217 PHE A N 1
ATOM 1610 C CA . PHE A 1 217 ? 17.923 -0.656 -17.495 1.00 93.06 217 PHE A CA 1
ATOM 1611 C C . PHE A 1 217 ? 18.442 -0.411 -18.911 1.00 93.06 217 PHE A C 1
ATOM 1613 O O . PHE A 1 217 ? 18.924 -1.353 -19.533 1.00 93.06 217 PHE A O 1
ATOM 1620 N N . ALA A 1 218 ? 18.430 0.829 -19.401 1.00 91.75 218 ALA A N 1
ATOM 1621 C CA . ALA A 1 218 ? 18.962 1.168 -20.720 1.00 91.75 218 ALA A CA 1
ATOM 1622 C C . ALA A 1 218 ? 20.480 0.934 -20.837 1.00 91.75 218 ALA A C 1
ATOM 1624 O O . ALA A 1 218 ? 20.970 0.610 -21.916 1.00 91.75 218 ALA A O 1
ATOM 1625 N N . LYS A 1 219 ? 21.225 1.077 -19.731 1.00 91.69 219 LYS A N 1
ATOM 1626 C CA . LYS A 1 219 ? 22.671 0.800 -19.662 1.00 91.69 219 LYS A CA 1
ATOM 1627 C C . LYS A 1 219 ? 22.997 -0.690 -19.511 1.00 91.69 219 LYS A C 1
ATOM 1629 O O . LYS A 1 219 ? 24.153 -1.074 -19.692 1.00 91.69 219 LYS A O 1
ATOM 1634 N N . ARG A 1 220 ? 22.017 -1.536 -19.166 1.00 89.44 220 ARG A N 1
ATOM 1635 C CA . ARG A 1 220 ? 22.240 -2.972 -18.968 1.00 89.44 220 ARG A CA 1
ATOM 1636 C C . ARG A 1 220 ? 22.622 -3.608 -20.312 1.00 89.44 220 ARG A C 1
ATOM 1638 O O . ARG A 1 220 ? 21.867 -3.466 -21.275 1.00 89.44 220 ARG A O 1
ATOM 1645 N N . PRO A 1 221 ? 23.749 -4.340 -20.398 1.00 86.12 221 PRO A N 1
ATOM 1646 C CA . PRO A 1 221 ? 24.061 -5.089 -21.606 1.00 86.12 221 PRO A CA 1
ATOM 1647 C C . PRO A 1 221 ? 22.926 -6.084 -21.887 1.00 86.12 221 PRO A C 1
ATOM 1649 O O . PRO A 1 221 ? 22.354 -6.631 -20.933 1.00 86.12 221 PRO A O 1
ATOM 1652 N N . PRO A 1 222 ? 22.582 -6.337 -23.165 1.00 80.19 222 PRO A N 1
ATOM 1653 C CA . PRO A 1 222 ? 21.599 -7.359 -23.490 1.00 80.19 222 PRO A CA 1
ATOM 1654 C C . PRO A 1 222 ? 22.020 -8.652 -22.787 1.00 80.19 222 PRO A C 1
ATOM 1656 O O . PRO A 1 222 ? 23.220 -8.945 -22.751 1.00 80.19 222 PRO A O 1
ATOM 1659 N N . PRO A 1 223 ? 21.082 -9.391 -22.166 1.00 76.19 223 PRO A N 1
ATOM 1660 C CA . PRO A 1 223 ? 21.428 -10.633 -21.502 1.00 76.19 2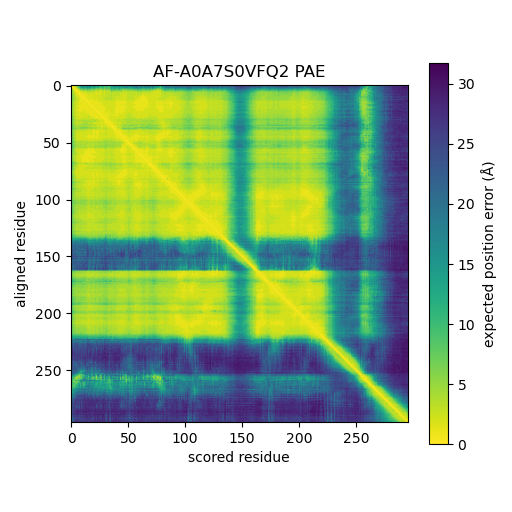23 PRO A CA 1
ATOM 1661 C C . PRO A 1 223 ? 22.155 -11.493 -22.530 1.00 76.19 223 PRO A C 1
ATOM 1663 O O . PRO A 1 223 ? 21.551 -11.871 -23.531 1.00 76.19 223 PRO A O 1
ATOM 1666 N N . CYS A 1 224 ? 23.460 -11.726 -22.327 1.00 63.31 224 CYS A N 1
ATOM 1667 C CA . CYS A 1 224 ? 24.219 -12.633 -23.174 1.00 63.31 224 CYS A CA 1
ATOM 1668 C C . CYS A 1 224 ? 23.419 -13.926 -23.186 1.00 63.31 224 CYS A C 1
ATOM 1670 O O . CYS A 1 224 ? 23.245 -14.515 -22.115 1.00 63.31 224 CYS A O 1
ATOM 1672 N N . GLU A 1 225 ? 22.865 -14.295 -24.345 1.00 60.53 225 GLU A N 1
ATOM 1673 C CA . GLU A 1 225 ? 22.108 -15.528 -24.517 1.00 60.53 225 GLU A CA 1
ATOM 1674 C C . GLU A 1 225 ? 23.015 -16.653 -24.039 1.00 60.53 225 GLU A C 1
ATOM 1676 O O . GLU A 1 225 ? 23.927 -17.066 -24.749 1.00 60.53 225 GLU A O 1
ATOM 1681 N N . GLN A 1 226 ? 22.856 -17.080 -22.785 1.00 57.41 226 GLN A N 1
ATOM 1682 C CA . GLN A 1 226 ? 23.658 -18.171 -22.274 1.00 57.41 226 GLN A CA 1
ATOM 1683 C C . GLN A 1 226 ? 23.133 -19.410 -22.987 1.00 57.41 226 GLN A C 1
ATOM 1685 O O . GLN A 1 226 ? 21.967 -19.770 -22.781 1.00 57.41 226 GLN A O 1
ATOM 1690 N N . PRO A 1 227 ? 23.943 -20.047 -23.849 1.00 47.22 227 PRO A N 1
ATOM 1691 C CA . PRO A 1 227 ? 23.490 -21.204 -24.588 1.00 47.22 227 PRO A CA 1
ATOM 1692 C C . PRO A 1 227 ? 23.157 -22.313 -23.587 1.00 47.22 227 PRO A C 1
ATOM 1694 O O . PRO A 1 227 ? 24.023 -22.833 -22.889 1.00 47.22 227 PRO A O 1
ATOM 1697 N N . GLY A 1 228 ? 21.866 -22.630 -23.495 1.00 54.44 228 GLY A N 1
ATOM 1698 C CA . GLY A 1 228 ? 21.339 -23.898 -23.004 1.00 54.44 228 GLY A CA 1
ATOM 1699 C C . GLY A 1 228 ? 21.851 -24.383 -21.647 1.00 54.44 228 GLY A C 1
ATOM 1700 O O . GLY A 1 228 ? 22.485 -25.432 -21.574 1.00 54.44 228 GLY A O 1
ATOM 1701 N N . LYS A 1 229 ? 21.472 -23.731 -20.542 1.00 49.66 229 LYS A N 1
ATOM 1702 C CA . LYS A 1 229 ? 21.364 -24.458 -19.265 1.00 49.66 229 LYS A CA 1
ATOM 1703 C C . LYS A 1 229 ? 19.964 -25.048 -19.151 1.00 49.66 229 LYS A C 1
ATOM 1705 O O . LYS A 1 229 ? 18.986 -24.337 -18.943 1.00 49.66 229 LYS A O 1
ATOM 1710 N N . GLY A 1 230 ? 19.908 -26.362 -19.366 1.00 46.22 230 GLY A N 1
ATOM 1711 C CA . GLY A 1 230 ? 18.701 -27.175 -19.415 1.00 46.22 230 GLY A CA 1
ATOM 1712 C C . GLY A 1 230 ? 17.747 -26.947 -18.244 1.00 46.22 230 GLY A C 1
ATOM 1713 O O . GLY A 1 230 ? 18.154 -26.747 -17.099 1.00 46.22 230 GLY A O 1
ATOM 1714 N N . ALA A 1 231 ? 16.461 -26.999 -18.581 1.00 48.22 231 ALA A N 1
ATOM 1715 C CA . ALA A 1 231 ? 15.328 -26.886 -17.682 1.00 48.22 231 ALA A CA 1
ATOM 1716 C C . ALA A 1 231 ? 15.490 -27.792 -16.450 1.00 48.22 231 ALA A C 1
ATOM 1718 O O . ALA A 1 231 ? 15.379 -29.015 -16.535 1.00 48.22 231 ALA A O 1
ATOM 1719 N N . ARG A 1 232 ? 15.723 -27.188 -15.281 1.00 43.53 232 ARG A N 1
ATOM 1720 C CA . ARG A 1 232 ? 15.529 -27.870 -14.000 1.00 43.53 232 ARG A CA 1
ATOM 1721 C C . ARG A 1 232 ? 14.045 -27.818 -13.652 1.00 43.53 232 ARG A C 1
ATOM 1723 O O . ARG A 1 232 ? 13.458 -26.750 -13.510 1.00 43.53 232 ARG A O 1
ATOM 1730 N N . VAL A 1 233 ? 13.465 -29.008 -13.563 1.00 42.34 233 VAL A N 1
ATOM 1731 C CA . VAL A 1 233 ? 12.064 -29.290 -13.249 1.00 42.34 233 VAL A CA 1
ATOM 1732 C C . VAL A 1 233 ? 11.682 -28.669 -11.901 1.00 42.34 233 VAL A C 1
ATOM 1734 O O . VAL A 1 233 ? 12.359 -28.877 -10.895 1.00 42.34 233 VAL A O 1
ATOM 1737 N N . ALA A 1 234 ? 10.593 -27.900 -11.897 1.00 39.94 234 ALA A N 1
ATOM 1738 C CA . ALA A 1 234 ? 10.024 -27.274 -10.711 1.00 39.94 234 ALA A CA 1
ATOM 1739 C C . ALA A 1 234 ? 9.428 -28.331 -9.766 1.00 39.94 234 ALA A C 1
ATOM 1741 O O . ALA A 1 234 ? 8.528 -29.080 -10.144 1.00 39.94 234 ALA A O 1
ATOM 1742 N N . ALA A 1 235 ? 9.915 -28.372 -8.525 1.00 39.16 235 ALA A N 1
ATOM 1743 C CA . ALA A 1 235 ? 9.323 -29.170 -7.459 1.00 39.16 235 ALA A CA 1
ATOM 1744 C C . ALA A 1 235 ? 8.047 -28.484 -6.942 1.00 39.16 235 ALA A C 1
ATOM 1746 O O . ALA A 1 235 ? 8.076 -27.349 -6.462 1.00 39.16 235 ALA A O 1
ATOM 1747 N N . ALA A 1 236 ? 6.922 -29.186 -7.064 1.00 42.78 236 ALA A N 1
ATOM 1748 C CA . ALA A 1 236 ? 5.615 -28.772 -6.575 1.00 42.78 236 ALA A CA 1
ATOM 1749 C C . ALA A 1 236 ? 5.588 -28.732 -5.038 1.00 42.78 236 ALA A C 1
ATOM 1751 O O . ALA A 1 236 ? 5.949 -29.705 -4.378 1.00 42.78 236 ALA A O 1
ATOM 1752 N N . SER A 1 237 ? 5.124 -27.619 -4.465 1.00 42.38 237 SER A N 1
ATOM 1753 C CA . SER A 1 237 ? 4.895 -27.484 -3.024 1.00 42.38 237 SER A CA 1
ATOM 1754 C C . SER A 1 237 ? 3.395 -27.574 -2.731 1.00 42.38 237 SER A C 1
ATOM 1756 O O . SER A 1 237 ? 2.593 -26.801 -3.261 1.00 42.38 237 SER A O 1
ATOM 1758 N N . ALA A 1 238 ? 3.029 -28.580 -1.937 1.00 40.38 238 ALA A N 1
ATOM 1759 C CA . ALA A 1 238 ? 1.665 -28.958 -1.597 1.00 40.38 238 ALA A CA 1
ATOM 1760 C C . ALA A 1 238 ? 0.990 -27.933 -0.668 1.00 40.38 238 ALA A C 1
ATOM 1762 O O . ALA A 1 238 ? 1.568 -27.469 0.313 1.00 40.38 238 ALA A O 1
ATOM 1763 N N . ARG A 1 239 ? -0.270 -27.604 -0.977 1.00 42.47 239 ARG A N 1
ATOM 1764 C CA . ARG A 1 239 ? -1.166 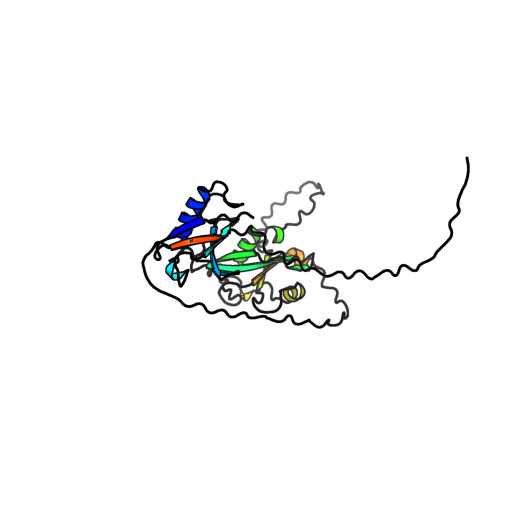-26.805 -0.133 1.00 42.47 239 ARG A CA 1
ATOM 1765 C C . ARG A 1 239 ? -1.773 -27.686 0.958 1.00 42.47 239 ARG A C 1
ATOM 1767 O O . ARG A 1 239 ? -2.362 -28.715 0.648 1.00 42.47 239 ARG A O 1
ATOM 1774 N N . GLN A 1 240 ? -1.712 -27.228 2.204 1.00 35.28 240 GLN A N 1
ATOM 1775 C CA . GLN A 1 240 ? -2.467 -27.784 3.324 1.00 35.28 240 GLN A CA 1
ATOM 1776 C C . GLN A 1 240 ? -3.576 -26.782 3.677 1.00 35.28 240 GLN A C 1
ATOM 1778 O O . GLN A 1 240 ? -3.296 -25.671 4.125 1.00 35.28 240 GLN A O 1
ATOM 1783 N N . GLN A 1 241 ? -4.829 -27.136 3.388 1.00 34.88 241 GLN A N 1
ATOM 1784 C CA . GLN A 1 241 ? -6.009 -26.381 3.810 1.00 34.88 241 GLN A CA 1
ATOM 1785 C C . GLN A 1 241 ? -6.453 -26.914 5.174 1.00 34.88 241 GLN A C 1
ATOM 1787 O O . GLN A 1 241 ? -6.755 -28.096 5.302 1.00 34.88 241 GLN A O 1
ATOM 1792 N N . HIS A 1 242 ? -6.481 -26.045 6.183 1.00 30.89 242 HIS A N 1
ATOM 1793 C CA . HIS A 1 242 ? -7.167 -26.306 7.443 1.00 30.89 242 HIS A CA 1
ATOM 1794 C C . HIS A 1 242 ? -8.460 -25.497 7.455 1.00 30.89 242 HIS A C 1
ATOM 1796 O O . HIS A 1 242 ? -8.436 -24.267 7.470 1.00 30.89 242 HIS A O 1
ATOM 1802 N N . ASP A 1 243 ? -9.570 -26.224 7.425 1.00 31.44 243 ASP A N 1
ATOM 1803 C CA . ASP A 1 243 ? -10.917 -25.710 7.611 1.00 31.44 243 ASP A CA 1
ATOM 1804 C C . ASP A 1 243 ? -11.214 -25.633 9.115 1.00 31.44 243 ASP A C 1
ATOM 1806 O O . A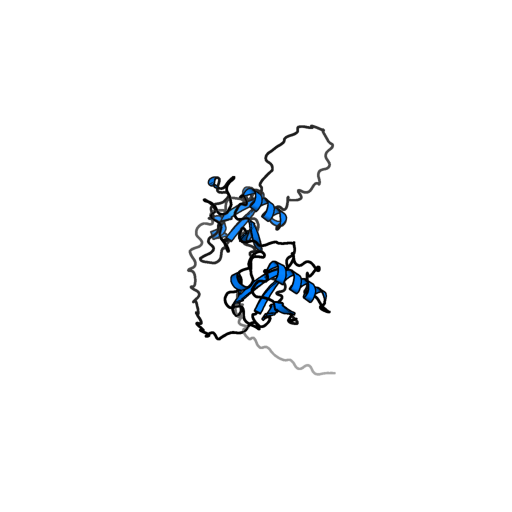SP A 1 243 ? -10.887 -26.551 9.873 1.00 31.44 243 ASP A O 1
ATOM 1810 N N . SER A 1 244 ? -11.773 -24.518 9.573 1.00 31.56 244 SER A N 1
ATOM 1811 C CA . SER A 1 244 ? -12.329 -24.417 10.926 1.00 31.56 244 SER A CA 1
ATOM 1812 C C . SER A 1 244 ? -13.476 -23.412 10.947 1.00 31.56 244 SER A C 1
ATOM 1814 O O . SER A 1 244 ? -13.301 -22.201 10.806 1.00 31.56 244 SER A O 1
ATOM 1816 N N . GLU A 1 245 ? -14.670 -23.970 11.121 1.00 32.44 245 GLU A N 1
ATOM 1817 C CA . GLU A 1 245 ? -15.947 -23.289 11.288 1.00 32.44 245 GLU A CA 1
ATOM 1818 C C . GLU A 1 245 ? -16.145 -22.900 12.763 1.00 32.44 245 GLU A C 1
ATOM 1820 O O . GLU A 1 245 ? -15.972 -23.726 13.660 1.00 32.44 245 GLU A O 1
ATOM 1825 N N . VAL A 1 246 ? -16.551 -21.653 13.029 1.00 29.14 246 VAL A N 1
ATOM 1826 C CA . VAL A 1 246 ? -17.046 -21.224 14.349 1.00 29.14 246 VAL A CA 1
ATOM 1827 C C . VAL A 1 246 ? -18.332 -20.412 14.177 1.00 29.14 246 VAL A C 1
ATOM 1829 O O . VAL A 1 246 ? -18.407 -19.479 13.372 1.00 29.14 246 VAL A O 1
ATOM 1832 N N . ARG A 1 247 ? -19.354 -20.807 14.948 1.00 30.05 247 ARG A N 1
ATOM 1833 C CA . ARG A 1 247 ? -20.717 -20.254 14.976 1.00 30.05 247 ARG A CA 1
ATOM 1834 C C . ARG A 1 247 ? -20.840 -18.998 15.844 1.00 30.05 247 ARG A C 1
ATOM 1836 O O . ARG A 1 247 ? -20.063 -18.769 16.763 1.00 30.05 247 ARG A O 1
ATOM 1843 N N . VAL A 1 248 ? -21.871 -18.213 15.524 1.00 34.28 248 VAL A N 1
ATOM 1844 C CA . VAL A 1 248 ? -22.211 -16.887 16.062 1.00 34.28 248 VAL A CA 1
ATOM 1845 C C . VAL A 1 248 ? -23.337 -16.976 17.103 1.00 34.28 248 VAL A C 1
ATOM 1847 O O . VAL A 1 248 ? -24.327 -17.667 16.882 1.00 34.28 248 VAL A O 1
ATOM 1850 N N . GLY A 1 249 ? -23.229 -16.184 18.170 1.00 28.05 249 GLY A N 1
ATOM 1851 C CA . GLY A 1 249 ? -24.332 -15.607 18.958 1.00 28.05 249 GLY A CA 1
ATOM 1852 C C . GLY A 1 249 ? -23.915 -14.169 19.316 1.00 28.05 249 GLY A C 1
ATOM 1853 O O . GLY A 1 249 ? -22.726 -13.881 19.321 1.00 28.05 249 GLY A O 1
ATOM 1854 N N . GLY A 1 250 ? -24.742 -13.159 19.562 1.00 27.88 250 GLY A N 1
ATOM 1855 C CA . GLY A 1 250 ? -26.163 -13.055 19.858 1.00 27.88 250 GLY A CA 1
ATOM 1856 C C . GLY A 1 250 ? -26.330 -11.882 20.839 1.00 27.88 250 GLY A C 1
ATOM 1857 O O . GLY A 1 250 ? -26.240 -12.100 22.036 1.00 27.88 250 GLY A O 1
ATOM 1858 N N . GLY A 1 251 ? -26.509 -10.660 20.314 1.00 37.06 251 GLY A N 1
ATOM 1859 C CA . GLY A 1 251 ? -27.122 -9.469 20.941 1.00 37.06 251 GLY A CA 1
ATOM 1860 C C . GLY A 1 251 ? -26.617 -8.917 22.291 1.00 37.06 251 GLY A C 1
ATOM 1861 O O . GLY A 1 251 ? -26.791 -9.542 23.333 1.00 37.06 251 GLY A O 1
ATOM 1862 N N . ARG A 1 252 ? -26.155 -7.656 22.281 1.00 34.12 252 ARG A N 1
ATOM 1863 C CA . ARG A 1 252 ? -26.580 -6.502 23.122 1.00 34.12 252 ARG A CA 1
ATOM 1864 C C . ARG A 1 252 ? -25.572 -5.364 22.926 1.00 34.12 252 ARG A C 1
ATOM 1866 O O . ARG A 1 252 ? -24.375 -5.629 22.925 1.00 34.12 252 ARG A O 1
ATOM 1873 N N . GLU A 1 253 ? -26.058 -4.130 22.781 1.00 43.34 253 GLU A N 1
ATOM 1874 C CA . GLU A 1 253 ? -25.226 -2.919 22.730 1.00 43.34 253 GLU A CA 1
ATOM 1875 C C . GLU A 1 253 ? -24.329 -2.863 23.971 1.00 43.34 253 GLU A C 1
ATOM 1877 O O . GLU A 1 253 ? -24.781 -2.686 25.104 1.00 43.34 253 GLU A O 1
ATOM 1882 N N . LYS A 1 254 ? -23.044 -3.106 23.745 1.00 38.28 254 LYS A N 1
ATOM 1883 C CA . LYS A 1 254 ? -21.963 -3.017 24.714 1.00 38.28 254 LYS A CA 1
ATOM 1884 C C . LYS A 1 254 ? -20.797 -2.435 23.948 1.00 38.28 254 LYS A C 1
ATOM 1886 O O . LYS A 1 254 ? -20.525 -2.874 22.833 1.00 38.28 254 LYS A O 1
ATOM 1891 N N . GLY A 1 255 ? -20.143 -1.444 24.532 1.00 38.03 255 GLY A N 1
ATOM 1892 C CA . GLY A 1 255 ? -18.968 -0.865 23.916 1.00 38.03 255 GLY A CA 1
ATOM 1893 C C . GLY A 1 255 ? -17.942 -1.963 23.627 1.00 38.03 255 GLY A C 1
ATOM 1894 O O . GLY A 1 255 ? -17.589 -2.736 24.516 1.00 38.03 255 GLY A O 1
ATOM 1895 N N . ILE A 1 256 ? -17.551 -2.084 22.362 1.00 54.38 256 ILE A N 1
ATOM 1896 C CA . ILE A 1 256 ? -16.713 -3.187 21.893 1.00 54.38 256 ILE A CA 1
ATOM 1897 C C . ILE A 1 256 ? -15.273 -2.909 22.283 1.00 54.38 256 ILE A C 1
ATOM 1899 O O . ILE A 1 256 ? -14.750 -1.862 21.917 1.00 54.38 256 ILE A O 1
ATOM 1903 N N . THR A 1 257 ? -14.636 -3.846 22.982 1.00 58.38 257 THR A N 1
ATOM 1904 C CA . THR A 1 257 ? -13.218 -3.766 23.320 1.00 58.38 257 THR A CA 1
ATOM 1905 C C . THR A 1 257 ? -12.369 -4.299 22.177 1.00 58.38 257 THR A C 1
ATOM 1907 O O . THR A 1 257 ? -12.424 -5.489 21.867 1.00 58.38 257 THR A O 1
ATOM 1910 N N . ILE A 1 258 ? -11.560 -3.433 21.568 1.00 59.97 258 ILE A N 1
ATOM 1911 C CA . ILE A 1 258 ? -10.653 -3.823 20.487 1.00 59.97 258 ILE A CA 1
ATOM 1912 C C . ILE A 1 258 ? -9.235 -4.048 21.008 1.00 59.97 258 ILE A C 1
ATOM 1914 O O . ILE A 1 258 ? -8.679 -3.155 21.635 1.00 59.97 258 ILE A O 1
ATOM 1918 N N . SER A 1 259 ? -8.646 -5.205 20.700 1.00 57.38 259 SER A N 1
ATOM 1919 C CA . SER A 1 259 ? -7.268 -5.570 21.055 1.00 57.38 259 SER A CA 1
ATOM 1920 C C . SER A 1 259 ? -6.286 -5.292 19.917 1.00 57.38 259 SER A C 1
ATOM 1922 O O . SER A 1 259 ? -6.491 -5.743 18.790 1.00 57.38 259 SER A O 1
ATOM 1924 N N . VAL A 1 260 ? -5.208 -4.571 20.233 1.00 59.50 260 VAL A N 1
ATOM 1925 C CA . VAL A 1 260 ? -4.202 -4.093 19.272 1.00 59.50 260 VAL A CA 1
ATOM 1926 C C . VAL A 1 260 ? -2.945 -4.957 19.253 1.00 59.50 260 VAL A C 1
ATOM 1928 O O . VAL A 1 260 ? -2.373 -5.258 20.299 1.00 59.50 260 VAL A O 1
ATOM 1931 N N . TRP A 1 261 ? -2.479 -5.268 18.042 1.00 55.69 261 TRP A N 1
ATOM 1932 C CA . TRP A 1 261 ? -1.184 -5.891 17.776 1.00 55.69 261 TRP A CA 1
ATOM 1933 C C . TRP A 1 261 ? -0.288 -4.916 17.011 1.00 55.69 261 TRP A C 1
ATOM 1935 O O . TRP A 1 261 ? -0.688 -4.445 15.948 1.00 55.69 261 TRP A O 1
ATOM 1945 N N . GLY A 1 262 ? 0.895 -4.619 17.557 1.00 51.62 262 GLY A N 1
ATOM 1946 C CA . GLY A 1 262 ? 1.959 -3.917 16.841 1.00 51.62 262 GLY A CA 1
ATOM 1947 C C . GLY A 1 262 ? 2.895 -4.930 16.190 1.00 51.62 262 GLY A C 1
ATOM 1948 O O . GLY A 1 262 ? 3.468 -5.767 16.889 1.00 51.62 262 GLY A O 1
ATOM 1949 N N . GLU A 1 263 ? 3.018 -4.881 14.867 1.00 51.84 263 GLU A N 1
ATOM 1950 C CA . GLU A 1 263 ? 4.155 -5.484 14.171 1.00 51.84 263 GLU A CA 1
ATOM 1951 C C . GLU A 1 263 ? 5.252 -4.428 14.063 1.00 51.84 263 GLU A C 1
ATOM 1953 O O . GLU A 1 263 ? 5.020 -3.335 13.544 1.00 51.84 263 GLU A O 1
ATOM 1958 N N . ASP A 1 264 ? 6.449 -4.760 14.543 1.00 52.12 264 ASP A N 1
ATOM 1959 C CA . ASP A 1 264 ? 7.651 -4.048 14.125 1.00 52.12 264 ASP A CA 1
ATOM 1960 C C . ASP A 1 264 ? 7.737 -4.227 12.603 1.00 52.12 264 ASP A C 1
ATOM 1962 O O . ASP A 1 264 ? 7.706 -5.359 12.126 1.00 52.12 264 ASP A O 1
ATOM 1966 N N . GLY A 1 265 ? 7.786 -3.136 11.832 1.00 45.19 265 GLY A N 1
ATOM 1967 C CA . GLY A 1 265 ? 7.693 -3.121 10.360 1.00 45.19 265 GLY A CA 1
ATOM 1968 C C . GLY A 1 265 ? 8.787 -3.879 9.587 1.00 45.19 265 GLY A C 1
ATOM 1969 O O . GLY A 1 265 ? 8.963 -3.647 8.394 1.00 45.19 265 GLY A O 1
ATOM 1970 N N . GLY A 1 266 ? 9.524 -4.785 10.230 1.00 43.81 266 GLY A N 1
ATOM 1971 C CA . GLY A 1 266 ? 10.321 -5.801 9.565 1.00 43.81 266 GLY A CA 1
ATOM 1972 C C . GLY A 1 266 ? 9.392 -6.844 8.958 1.00 43.81 266 GLY A C 1
ATOM 1973 O O . GLY A 1 266 ? 8.960 -7.772 9.639 1.00 43.81 266 GLY A O 1
ATOM 1974 N N . GLY A 1 267 ? 9.072 -6.686 7.670 1.00 40.47 267 GLY A N 1
ATOM 1975 C CA . GLY A 1 267 ? 8.374 -7.717 6.906 1.00 40.47 267 GLY A CA 1
ATOM 1976 C C . GLY A 1 267 ? 9.039 -9.087 7.105 1.00 40.47 267 GLY A C 1
ATOM 1977 O O . GLY A 1 267 ? 10.235 -9.151 7.398 1.00 40.47 267 GLY A O 1
ATOM 1978 N N . PRO A 1 268 ? 8.299 -10.199 6.967 1.00 41.50 268 PRO A N 1
ATOM 1979 C CA . PRO A 1 268 ? 8.850 -11.521 7.210 1.00 41.50 268 PRO A CA 1
ATOM 1980 C C . PRO A 1 268 ? 9.991 -11.782 6.222 1.00 41.50 268 PRO A C 1
ATOM 1982 O O . PRO A 1 268 ? 9.750 -12.165 5.074 1.00 41.50 268 PRO A O 1
ATOM 1985 N N . GLU A 1 269 ? 11.238 -11.608 6.668 1.00 41.12 269 GLU A N 1
ATOM 1986 C CA . GLU A 1 269 ? 12.394 -12.243 6.054 1.00 41.12 269 GLU A CA 1
ATOM 1987 C C . GLU A 1 269 ? 12.125 -13.744 6.125 1.00 41.12 269 GLU A C 1
ATOM 1989 O O . GLU A 1 269 ? 12.389 -14.424 7.120 1.00 41.12 269 GLU A O 1
ATOM 1994 N N . ARG A 1 270 ? 11.531 -14.280 5.057 1.00 42.28 270 ARG A N 1
ATOM 1995 C CA . ARG A 1 270 ? 11.540 -15.711 4.808 1.00 42.28 270 ARG A CA 1
ATOM 1996 C C . ARG A 1 270 ? 13.006 -16.070 4.624 1.00 42.28 270 ARG A C 1
ATOM 1998 O O . ARG A 1 270 ? 13.520 -15.982 3.513 1.00 42.28 270 ARG A O 1
ATOM 2005 N N . ARG A 1 271 ? 13.676 -16.449 5.717 1.00 38.72 271 ARG A N 1
ATOM 2006 C CA . ARG A 1 271 ? 14.966 -17.137 5.677 1.00 38.72 271 ARG A CA 1
ATOM 2007 C C . ARG A 1 271 ? 14.765 -18.394 4.843 1.00 38.72 271 ARG A C 1
ATOM 2009 O O . ARG A 1 271 ? 14.337 -19.431 5.344 1.00 38.72 271 ARG A O 1
ATOM 2016 N N . GLY A 1 272 ? 15.028 -18.276 3.547 1.00 39.44 272 GLY A N 1
ATOM 2017 C CA . GLY A 1 272 ? 15.283 -19.405 2.681 1.00 39.44 272 GLY A CA 1
ATOM 2018 C C . GLY A 1 272 ? 16.585 -20.021 3.157 1.00 39.44 272 GLY A C 1
ATOM 2019 O O . GLY A 1 272 ? 17.652 -19.641 2.693 1.00 39.44 272 GLY A O 1
ATOM 2020 N N . GLY A 1 273 ? 16.496 -20.920 4.135 1.00 33.62 273 GLY A N 1
ATOM 2021 C CA . GLY A 1 273 ? 17.589 -21.812 4.475 1.00 33.62 273 GLY A CA 1
ATOM 2022 C C . GLY A 1 273 ? 17.836 -22.716 3.277 1.00 33.62 273 GLY A C 1
ATOM 2023 O O . GLY A 1 273 ? 17.199 -23.757 3.136 1.00 33.62 273 GLY A O 1
ATOM 2024 N N . THR A 1 274 ? 18.729 -22.304 2.385 1.00 40.50 274 THR A N 1
ATOM 2025 C CA . THR A 1 274 ? 19.409 -23.233 1.494 1.00 40.50 274 THR A CA 1
ATOM 2026 C C . THR A 1 274 ? 20.266 -24.116 2.386 1.00 40.50 274 THR A C 1
ATOM 2028 O O . THR A 1 274 ? 21.272 -23.669 2.930 1.00 40.50 274 THR A O 1
ATOM 2031 N N . GLY A 1 275 ? 19.807 -25.347 2.610 1.00 39.00 275 GLY A N 1
ATOM 2032 C CA . GLY A 1 275 ? 20.608 -26.392 3.228 1.00 39.00 275 GLY A CA 1
ATOM 2033 C C . GLY A 1 275 ? 21.827 -26.652 2.355 1.00 39.00 275 GLY A C 1
ATOM 2034 O O . GLY A 1 275 ? 21.752 -27.388 1.375 1.00 39.00 275 GLY A O 1
ATOM 2035 N N . GLU A 1 276 ? 22.930 -26.001 2.698 1.00 42.28 276 GLU A N 1
ATOM 2036 C CA . GLU A 1 276 ? 24.253 -26.298 2.179 1.00 42.28 276 GLU A CA 1
ATOM 2037 C C . GLU A 1 276 ? 24.690 -27.615 2.834 1.00 42.28 276 GLU A C 1
ATOM 2039 O O . GLU A 1 276 ? 25.103 -27.662 3.991 1.00 42.28 276 GLU A O 1
ATOM 2044 N N . GLN A 1 277 ? 24.473 -28.730 2.132 1.00 38.34 277 GLN A N 1
ATOM 2045 C CA . GLN A 1 277 ? 25.071 -30.009 2.499 1.00 38.34 277 GLN A CA 1
ATOM 2046 C C . GLN A 1 277 ? 26.561 -29.939 2.166 1.00 38.34 277 GLN A C 1
ATOM 2048 O O . GLN A 1 277 ? 26.956 -30.095 1.011 1.00 38.34 277 GLN A O 1
ATOM 2053 N N . SER A 1 278 ? 27.384 -29.708 3.186 1.00 40.53 278 SER A N 1
ATOM 2054 C CA . SER A 1 278 ? 28.823 -29.942 3.111 1.00 40.53 278 SER A CA 1
ATOM 2055 C C . SER A 1 278 ? 29.089 -31.418 2.780 1.00 40.53 278 SER A C 1
ATOM 2057 O O . SER A 1 278 ? 28.508 -32.294 3.430 1.00 40.53 278 SER A O 1
ATOM 2059 N N . PRO A 1 279 ? 29.960 -31.738 1.809 1.00 48.03 279 PRO A N 1
ATOM 2060 C CA . PRO A 1 279 ? 30.372 -33.112 1.581 1.00 48.03 279 PRO A CA 1
ATOM 2061 C C . PRO A 1 279 ? 31.248 -33.602 2.741 1.00 48.03 279 PRO A C 1
ATOM 2063 O O . PRO A 1 279 ? 32.157 -32.910 3.202 1.00 48.03 279 PRO A O 1
ATOM 2066 N N . ALA A 1 280 ? 30.956 -34.817 3.203 1.00 36.62 280 ALA A N 1
ATOM 2067 C CA . ALA A 1 280 ? 31.753 -35.541 4.177 1.00 36.62 280 ALA A CA 1
ATOM 2068 C C . ALA A 1 280 ? 33.173 -35.772 3.633 1.00 36.62 280 ALA A C 1
ATOM 2070 O O . ALA A 1 280 ? 33.362 -36.461 2.632 1.00 36.62 280 ALA A O 1
ATOM 2071 N N . VAL A 1 281 ? 34.168 -35.203 4.311 1.00 43.84 281 VAL A N 1
ATOM 2072 C CA . VAL A 1 281 ? 35.575 -35.567 4.137 1.00 43.84 281 VAL A CA 1
ATOM 2073 C C . VAL A 1 281 ? 35.805 -36.853 4.926 1.00 43.84 281 VAL A C 1
ATOM 2075 O O . VAL A 1 281 ? 35.701 -36.865 6.152 1.00 43.84 281 VAL A O 1
ATOM 2078 N N . ALA A 1 282 ? 36.078 -37.943 4.211 1.00 40.19 282 ALA A N 1
ATOM 2079 C CA . ALA A 1 282 ? 36.574 -39.178 4.796 1.00 40.19 282 ALA A CA 1
ATOM 2080 C C . ALA A 1 282 ? 37.984 -38.923 5.349 1.00 40.19 282 ALA A C 1
ATOM 2082 O O . ALA A 1 282 ? 38.907 -38.616 4.595 1.00 40.19 282 ALA A O 1
ATOM 2083 N N . ILE A 1 283 ? 38.130 -39.014 6.670 1.00 42.09 283 ILE A N 1
ATOM 2084 C CA . ILE A 1 283 ? 39.428 -39.022 7.342 1.00 42.09 283 ILE A CA 1
ATOM 2085 C C . ILE A 1 283 ? 39.846 -40.487 7.413 1.00 42.09 283 ILE A C 1
ATOM 2087 O O . ILE A 1 283 ? 39.303 -41.254 8.209 1.00 42.09 283 ILE A O 1
ATOM 2091 N N . ASP A 1 284 ? 40.755 -40.867 6.520 1.00 47.19 284 ASP A N 1
ATOM 2092 C CA . ASP A 1 284 ? 41.427 -42.158 6.557 1.00 47.19 284 ASP A CA 1
ATOM 2093 C C . ASP A 1 284 ? 42.475 -42.155 7.675 1.00 47.19 284 ASP A C 1
ATOM 2095 O O . ASP A 1 284 ? 43.193 -41.174 7.897 1.00 47.19 284 ASP A O 1
ATOM 2099 N N . GLY A 1 285 ? 42.493 -43.248 8.426 1.00 44.97 285 GLY A N 1
ATOM 2100 C CA . GLY A 1 285 ? 43.356 -43.438 9.573 1.00 44.97 285 GLY A CA 1
ATOM 2101 C C . GLY A 1 285 ? 44.761 -43.819 9.133 1.00 44.97 285 GLY A C 1
ATOM 2102 O O . GLY A 1 285 ? 44.963 -44.728 8.337 1.00 44.97 285 GLY A O 1
ATOM 2103 N N . SER A 1 286 ? 45.760 -43.178 9.725 1.00 48.16 286 SER A N 1
ATOM 2104 C CA . SER A 1 286 ? 47.102 -43.746 9.789 1.00 48.16 286 SER A CA 1
ATOM 2105 C C . SER A 1 286 ? 47.655 -43.553 11.189 1.00 48.16 286 SER A C 1
ATOM 2107 O O . SER A 1 286 ? 47.863 -42.445 11.676 1.00 48.16 286 SER A O 1
ATOM 2109 N N . SER A 1 287 ? 47.798 -44.697 11.848 1.00 52.19 287 SER A N 1
ATOM 2110 C CA . SER A 1 287 ? 48.553 -44.907 13.068 1.00 52.19 287 SER A CA 1
ATOM 2111 C C . SER A 1 287 ? 50.024 -44.582 12.846 1.00 52.19 287 SER A C 1
ATOM 2113 O O . SER A 1 287 ? 50.574 -45.062 11.862 1.00 52.19 287 SER A O 1
ATOM 2115 N N . GLU A 1 288 ? 50.693 -43.954 13.814 1.00 45.47 288 GLU A N 1
ATOM 2116 C CA . GLU A 1 288 ? 52.047 -44.388 14.170 1.00 45.47 288 GLU A CA 1
ATOM 2117 C C . GLU A 1 288 ? 52.489 -43.930 15.569 1.00 45.47 288 GLU A C 1
ATOM 2119 O O . GLU A 1 288 ? 52.390 -42.769 15.951 1.00 45.47 288 GLU A O 1
ATOM 2124 N N . ALA A 1 289 ? 52.933 -44.939 16.320 1.00 47.88 289 ALA A N 1
ATOM 2125 C CA . ALA A 1 289 ? 54.027 -44.992 17.284 1.00 47.88 289 ALA A CA 1
ATOM 2126 C C . ALA A 1 289 ? 54.300 -43.835 18.274 1.00 47.88 289 ALA A C 1
ATOM 2128 O O . ALA A 1 289 ? 54.844 -42.778 17.973 1.00 47.88 289 ALA A O 1
ATOM 2129 N N . VAL A 1 290 ? 54.100 -44.202 19.541 1.00 52.84 290 VAL A N 1
ATOM 2130 C CA . VAL A 1 290 ? 54.765 -43.708 20.757 1.00 52.84 290 VAL A CA 1
ATOM 2131 C C . VAL A 1 290 ? 56.300 -43.749 20.631 1.00 52.84 290 VAL A C 1
ATOM 2133 O O . VAL A 1 290 ? 56.838 -44.758 20.173 1.00 52.84 290 VAL A O 1
ATOM 2136 N N . PRO A 1 291 ? 57.017 -42.780 21.235 1.00 59.38 291 PRO A N 1
ATOM 2137 C CA . PRO A 1 291 ? 58.127 -43.182 22.095 1.00 59.38 291 PRO A CA 1
ATOM 2138 C C . PRO A 1 291 ? 58.050 -42.558 23.496 1.00 59.38 291 PRO A C 1
ATOM 2140 O O . PRO A 1 291 ? 57.846 -41.362 23.690 1.00 59.38 291 PRO A O 1
ATOM 2143 N N . LYS A 1 292 ? 58.260 -43.420 24.495 1.00 64.12 292 LYS A N 1
ATOM 2144 C CA . LYS A 1 292 ? 58.537 -43.050 25.884 1.00 64.12 292 LYS A CA 1
ATOM 2145 C C . LYS A 1 292 ? 59.961 -42.494 25.968 1.00 64.12 292 LYS A C 1
ATOM 2147 O O . LYS A 1 292 ? 60.910 -43.241 25.745 1.00 64.12 292 LYS A O 1
ATOM 2152 N N . GLY A 1 293 ? 60.104 -41.229 26.352 1.00 51.34 293 GLY A N 1
ATOM 2153 C CA . GLY A 1 293 ? 61.370 -40.646 26.797 1.00 51.34 293 GLY A CA 1
ATOM 2154 C C . GLY A 1 293 ? 61.447 -40.622 28.324 1.00 51.34 293 GLY A C 1
ATOM 2155 O O . GLY A 1 293 ? 60.607 -40.008 28.975 1.00 51.34 293 GLY A O 1
ATOM 2156 N N . LYS A 1 294 ? 62.434 -41.329 28.882 1.00 57.56 294 LYS A N 1
ATOM 2157 C CA . LYS A 1 294 ? 62.873 -41.292 30.287 1.00 57.56 294 LYS A CA 1
ATOM 2158 C C . LYS A 1 294 ? 64.002 -40.262 30.455 1.00 57.56 294 LYS A C 1
ATOM 2160 O O . LYS A 1 294 ? 64.867 -40.205 29.588 1.00 57.56 294 LYS A O 1
ATOM 2165 N N . GLY A 1 295 ? 64.076 -39.657 31.643 1.00 56.75 295 GLY A N 1
ATOM 2166 C CA . GLY A 1 295 ? 65.281 -39.034 32.225 1.00 56.75 295 GLY A CA 1
ATOM 2167 C C . GLY A 1 295 ? 65.411 -37.541 31.911 1.00 56.75 295 GLY A C 1
ATOM 2168 O O . GLY A 1 295 ? 65.148 -37.144 30.784 1.00 56.75 295 GLY A O 1
ATOM 2169 N N . VAL A 1 296 ? 65.788 -36.661 32.839 1.00 52.75 296 VAL A N 1
ATOM 2170 C CA . VAL A 1 296 ? 66.455 -36.793 34.151 1.00 52.75 296 VAL A CA 1
ATOM 2171 C C . VAL A 1 296 ? 65.853 -35.765 35.104 1.00 52.75 296 VAL A C 1
ATOM 2173 O O . VAL A 1 296 ? 65.555 -34.650 34.623 1.00 52.75 296 VAL A O 1
#